Protein AF-A0A401GNH6-F1 (afdb_monomer_lite)

Sequence (293 aa):
MQTSHLIGKKRKTSMWNAFLHKEVRTLNQALPAGIAHKKSSTYTHEISRKWHSMSGEEKIEATKDEIKALEEIRAMKVTVQHNVPLNVFHNAHATLANIQWELDMLWECMGTEALLVSVHQGKLRFKTPMDFVLKMEAYCVSGIEGVVTNHVKNLLALKAKTAALIMQKLNEVAHPTEILRMYYNNFGEHITICYGIVVENWPLTEFKCHSQITSRTEVEFKDWQDGEFQKRIGMMDIEADDDEDGEPTEAPQTGAQAVNTEDITSPADILPSTSPLFLLLVVILSCYTILYL

Foldseek 3Di:
DDDDCPPPDPDQDDLLNLQLVVVLVVVQVPDDPPDDRDDSVVCVVVSVVVVVPDDPVRSCVSRVVSSVVVVVVVVVVVVPPDVVVVVVVVVVVVVVVVVVVVQVVCCVVPVAHADDDDDDPPDDPDPDPVSVVVVVVCCVVCPPVNVVVVVVVVLVVLLVVLVVVVLVQLQVQQPPDHDPDDDQPPCCPPPCVVRVKDFPPDPDPGRHRSVPDPDPVNSPPPCSVVRDTDRPPDPPPPVPPPDDDDDDDDDDPPDPDDDDDDDPDDPPDDDDPDDDPNPHPDDDPPPPDPDDD

Organism: NCBI:txid139825

pLDDT: mean 78.34, std 20.11, range [35.03, 98.31]

Secondary structure (DSSP, 8-state):
----TTS---PPPPHHHHHHHHHHHHHHHTSPTTSPPPPHHHHHHHHHHHHHHS-HHHHHHHHHHHHHHHHHHHHHHHHS---HHHHHHHHHHHHHHHHHHHHHHHHHHH----------TTT---SSHHHHHHHHHHHHHHHHHHHHHHHHHHHHHHHHHHHHHHHHHHHHHHTTS---S---TTHIIIIIHHH-EEE-S-SSSS---GGG---HHHH--GGGGT-PEEE--S--------------PPPP-------------------------------------SS--

Radius of gyration: 37.44 Å; chains: 1; bounding box: 84×57×88 Å

Structure (mmCIF, N/CA/C/O backbone):
data_AF-A0A401GNH6-F1
#
_entry.id   AF-A0A401GNH6-F1
#
loop_
_atom_site.group_PDB
_atom_site.id
_atom_site.type_symbol
_atom_site.label_atom_id
_atom_site.label_alt_id
_atom_site.label_comp_id
_atom_site.label_asym_id
_atom_site.label_entity_id
_atom_site.label_seq_id
_atom_site.pdbx_PDB_ins_code
_atom_site.Cartn_x
_atom_site.Cartn_y
_atom_site.Cartn_z
_atom_site.occupancy
_atom_site.B_iso_or_equiv
_atom_site.auth_seq_id
_atom_site.auth_comp_id
_atom_site.auth_asym_id
_atom_site.auth_atom_id
_atom_site.pdbx_PDB_model_num
ATOM 1 N N . MET A 1 1 ? 21.125 19.524 -10.885 1.00 41.78 1 MET A N 1
ATOM 2 C CA . MET A 1 1 ? 19.661 19.468 -11.098 1.00 41.78 1 MET A CA 1
ATOM 3 C C . MET A 1 1 ? 19.350 18.333 -12.063 1.00 41.78 1 MET A C 1
ATOM 5 O O . MET A 1 1 ? 19.619 18.464 -13.251 1.00 41.78 1 MET A O 1
ATOM 9 N N . GLN A 1 2 ? 18.864 17.201 -11.555 1.00 40.12 2 GLN A N 1
ATOM 10 C CA . GLN A 1 2 ? 18.430 16.071 -12.377 1.00 40.12 2 GLN A CA 1
ATOM 11 C C . GLN A 1 2 ? 17.076 16.427 -13.002 1.00 40.12 2 GLN A C 1
ATOM 13 O O . GLN A 1 2 ? 16.103 16.664 -12.291 1.00 40.12 2 GLN A O 1
ATOM 18 N N . THR A 1 3 ? 17.022 16.546 -14.326 1.00 41.28 3 THR A N 1
ATOM 19 C CA . THR A 1 3 ? 15.767 16.784 -15.042 1.00 41.28 3 THR A CA 1
ATOM 20 C C . THR A 1 3 ? 14.907 15.529 -14.957 1.00 41.28 3 THR A C 1
ATOM 22 O O . THR A 1 3 ? 15.376 14.420 -15.214 1.00 41.28 3 THR A O 1
ATOM 25 N N . SER A 1 4 ? 13.649 15.682 -14.546 1.00 41.62 4 SER A N 1
ATOM 26 C CA . SER A 1 4 ? 12.744 14.549 -14.394 1.00 41.62 4 SER A CA 1
ATOM 27 C C . SER A 1 4 ? 12.554 13.846 -15.743 1.00 41.62 4 SER A C 1
ATOM 29 O O . SER A 1 4 ? 12.213 14.456 -16.756 1.00 41.62 4 SER A O 1
ATOM 31 N N . HIS A 1 5 ? 12.767 12.529 -15.765 1.00 50.22 5 HIS A N 1
ATOM 32 C CA . HIS A 1 5 ? 12.618 11.678 -16.956 1.00 50.22 5 HIS A CA 1
ATOM 33 C C . HIS A 1 5 ? 11.165 11.557 -17.462 1.00 50.22 5 HIS A C 1
ATOM 35 O O . HIS A 1 5 ? 10.887 10.774 -18.368 1.00 50.22 5 HIS A O 1
ATOM 41 N N . LEU A 1 6 ? 10.232 12.314 -16.882 1.00 51.25 6 LEU A N 1
ATOM 42 C CA . LEU A 1 6 ? 8.791 12.118 -17.023 1.00 51.25 6 LEU A CA 1
ATOM 43 C C . LEU A 1 6 ? 8.240 12.604 -18.367 1.00 51.25 6 LEU A C 1
ATOM 45 O O . LEU A 1 6 ? 7.254 12.058 -18.847 1.00 51.25 6 LEU A O 1
ATOM 49 N N . ILE A 1 7 ? 8.913 13.544 -19.036 1.00 54.38 7 ILE A N 1
ATOM 50 C CA . ILE A 1 7 ? 8.574 13.943 -20.410 1.00 54.38 7 ILE A CA 1
ATOM 51 C C . ILE A 1 7 ? 9.650 13.392 -21.344 1.00 54.38 7 ILE A C 1
ATOM 53 O O . ILE A 1 7 ? 10.514 14.103 -21.866 1.00 54.38 7 ILE A O 1
ATOM 57 N N . GLY A 1 8 ? 9.637 12.073 -21.523 1.00 62.38 8 GLY A N 1
ATOM 58 C CA . GLY A 1 8 ? 10.518 11.401 -22.466 1.00 62.38 8 GLY A CA 1
ATOM 59 C C . GLY A 1 8 ? 10.191 11.827 -23.896 1.00 62.38 8 GLY A C 1
ATOM 60 O O . GLY A 1 8 ? 9.298 11.260 -24.523 1.00 62.38 8 GLY A O 1
ATOM 61 N N . LYS A 1 9 ? 10.923 12.806 -24.447 1.00 75.25 9 LYS A N 1
ATOM 62 C CA . LYS A 1 9 ? 10.875 13.104 -25.888 1.00 75.25 9 LYS A CA 1
ATOM 63 C C . LYS A 1 9 ? 11.138 11.801 -26.649 1.00 75.25 9 LYS A C 1
ATOM 65 O O . LYS A 1 9 ? 12.216 11.215 -26.508 1.00 75.25 9 LYS A O 1
ATOM 70 N N . LYS A 1 10 ? 10.165 11.338 -27.446 1.00 79.19 10 LYS A N 1
ATOM 71 C CA . LYS A 1 10 ? 10.323 10.144 -28.290 1.00 79.19 10 LYS A CA 1
ATOM 72 C C . LYS A 1 10 ? 11.508 10.376 -29.228 1.00 79.19 10 LYS A C 1
ATOM 74 O O . LYS A 1 10 ? 11.438 11.191 -30.144 1.00 79.19 10 LYS A O 1
ATOM 79 N N . ARG A 1 11 ? 12.627 9.689 -28.982 1.00 87.75 11 ARG A N 1
ATOM 80 C CA . ARG A 1 11 ? 13.814 9.789 -29.840 1.00 87.75 11 ARG A CA 1
ATOM 81 C C . ARG A 1 11 ? 13.497 9.143 -31.189 1.00 87.75 11 ARG A C 1
ATOM 83 O O . ARG A 1 11 ? 13.164 7.954 -31.227 1.00 87.75 11 ARG A O 1
ATOM 90 N N . LYS A 1 12 ? 13.627 9.902 -32.284 1.00 92.44 12 LYS A N 1
ATOM 91 C CA . LYS A 1 12 ? 13.497 9.374 -33.653 1.00 92.44 12 LYS A CA 1
ATOM 92 C C . LYS A 1 12 ? 14.444 8.184 -33.832 1.00 92.44 12 LYS A C 1
ATOM 94 O O . LYS A 1 12 ? 15.572 8.206 -33.332 1.00 92.44 12 LYS A O 1
ATOM 99 N N . THR A 1 13 ? 13.981 7.120 -34.483 1.00 94.56 13 THR A N 1
ATOM 100 C CA . THR A 1 13 ? 14.834 5.965 -34.783 1.00 94.56 13 THR A CA 1
ATOM 101 C C . THR A 1 13 ? 15.961 6.419 -35.710 1.00 94.56 13 THR A C 1
ATOM 103 O O . THR A 1 13 ? 15.715 6.971 -36.777 1.00 94.56 13 THR A O 1
ATOM 106 N N . SER A 1 14 ? 17.207 6.239 -35.273 1.00 96.62 14 SER A N 1
ATOM 107 C CA . SER A 1 14 ? 18.385 6.525 -36.096 1.00 96.62 14 SER A CA 1
ATOM 108 C C . SER A 1 14 ? 18.492 5.496 -37.223 1.00 96.62 14 SER A C 1
ATOM 110 O O . SER A 1 14 ? 18.361 4.299 -36.958 1.00 96.62 14 SER A O 1
ATOM 112 N N . MET A 1 15 ? 18.786 5.947 -38.450 1.00 97.44 15 MET A N 1
ATOM 113 C CA . MET A 1 15 ? 19.018 5.061 -39.604 1.00 97.44 15 MET A CA 1
ATOM 114 C C . MET A 1 15 ? 20.138 4.052 -39.318 1.00 97.44 15 MET A C 1
ATOM 116 O O . MET A 1 15 ? 20.001 2.872 -39.618 1.00 97.44 15 MET A O 1
ATOM 120 N N . TRP A 1 16 ? 21.204 4.493 -38.641 1.00 97.31 16 TRP A N 1
ATOM 121 C CA . TRP A 1 16 ? 22.300 3.617 -38.226 1.00 97.31 16 TRP A CA 1
ATOM 122 C C . TRP A 1 16 ? 21.827 2.498 -37.288 1.00 97.31 16 TRP A C 1
ATOM 124 O O . TRP A 1 16 ? 22.211 1.349 -37.464 1.00 97.31 16 TRP A O 1
ATOM 134 N N . ASN A 1 17 ? 20.952 2.799 -36.321 1.00 96.38 17 ASN A N 1
ATOM 135 C CA . ASN A 1 17 ? 20.451 1.779 -35.393 1.00 96.38 17 ASN A CA 1
ATOM 136 C C . ASN A 1 17 ? 19.558 0.753 -36.100 1.00 96.38 17 ASN A C 1
ATOM 138 O O . ASN A 1 17 ? 19.617 -0.429 -35.767 1.00 96.38 17 ASN A O 1
ATOM 142 N N . ALA A 1 18 ? 18.749 1.202 -37.065 1.00 97.50 18 ALA A N 1
ATOM 143 C CA . ALA A 1 18 ? 17.948 0.309 -37.895 1.00 97.50 18 ALA A CA 1
ATOM 144 C C . ALA A 1 18 ? 18.852 -0.613 -38.728 1.00 97.50 18 ALA A C 1
ATOM 146 O O . ALA A 1 18 ? 18.703 -1.832 -38.682 1.00 97.50 18 ALA A O 1
ATOM 147 N N . PHE A 1 19 ? 19.859 -0.050 -39.400 1.00 98.00 19 PHE A N 1
ATOM 148 C CA . PHE A 1 19 ? 20.819 -0.828 -40.180 1.00 98.00 19 PHE A CA 1
ATOM 149 C C . PHE A 1 19 ? 21.599 -1.838 -39.330 1.00 98.00 19 PHE A C 1
ATOM 151 O O . PHE A 1 19 ? 21.675 -3.013 -39.681 1.00 98.00 19 PHE A O 1
ATOM 158 N N . LEU A 1 20 ? 22.121 -1.405 -38.178 1.00 97.75 20 LEU A N 1
ATOM 159 C CA . LEU A 1 20 ? 22.846 -2.264 -37.244 1.00 97.75 20 LEU A CA 1
ATOM 160 C C . LEU A 1 20 ? 21.981 -3.442 -36.782 1.00 97.75 20 LEU A C 1
ATOM 162 O O . LEU A 1 20 ? 22.457 -4.572 -36.745 1.00 97.75 20 LEU A O 1
ATOM 166 N N . HIS A 1 21 ? 20.710 -3.197 -36.457 1.00 96.62 21 HIS A N 1
ATOM 167 C CA . HIS A 1 21 ? 19.787 -4.250 -36.040 1.00 96.62 21 HIS A CA 1
ATOM 168 C C . HIS A 1 21 ? 19.527 -5.268 -37.159 1.00 96.62 21 HIS A C 1
ATOM 170 O O . HIS A 1 21 ? 19.607 -6.475 -36.916 1.00 96.62 21 HIS A O 1
ATOM 176 N N . LYS A 1 22 ? 19.286 -4.781 -38.384 1.00 97.81 22 LYS A N 1
ATOM 177 C CA . LYS A 1 22 ? 19.095 -5.612 -39.579 1.00 97.81 22 LYS A CA 1
ATOM 178 C C . LYS A 1 22 ? 20.309 -6.505 -39.837 1.00 97.81 22 LYS A C 1
ATOM 180 O O . LYS A 1 22 ? 20.162 -7.716 -39.940 1.00 97.81 22 LYS A O 1
ATOM 185 N N . GLU A 1 23 ? 21.508 -5.930 -39.877 1.00 98.19 23 GLU A N 1
ATOM 186 C CA . GLU A 1 23 ? 22.739 -6.670 -40.178 1.00 98.19 23 GLU A CA 1
ATOM 187 C C . GLU A 1 23 ? 23.119 -7.659 -39.069 1.00 98.19 23 GLU A C 1
ATOM 189 O O . GLU A 1 23 ? 23.480 -8.794 -39.366 1.00 98.19 23 GLU A O 1
ATOM 194 N N . VAL A 1 24 ? 22.975 -7.290 -37.789 1.00 98.06 24 VAL A N 1
ATOM 195 C CA . VAL A 1 24 ? 23.213 -8.227 -36.673 1.00 98.06 24 VAL A CA 1
ATOM 196 C C . VAL A 1 24 ? 22.242 -9.408 -36.734 1.00 98.06 24 VAL A C 1
ATOM 198 O O . VAL A 1 24 ? 22.640 -10.539 -36.451 1.00 98.06 24 VAL A O 1
ATOM 201 N N . ARG A 1 25 ? 20.979 -9.175 -37.116 1.00 97.50 25 ARG A N 1
ATOM 202 C CA . ARG A 1 25 ? 20.001 -10.251 -37.320 1.00 97.50 25 ARG A CA 1
ATOM 203 C C . ARG A 1 25 ? 20.435 -11.167 -38.466 1.00 97.50 25 ARG A C 1
ATOM 205 O O . ARG A 1 25 ? 20.488 -12.374 -38.256 1.00 97.50 25 ARG A O 1
ATOM 212 N N . THR A 1 26 ? 20.805 -10.606 -39.617 1.00 97.69 26 THR A N 1
ATOM 213 C CA . THR A 1 26 ? 21.290 -11.372 -40.777 1.00 97.69 26 THR A CA 1
ATOM 214 C C . THR A 1 26 ? 22.525 -12.208 -40.431 1.00 97.69 26 THR A C 1
ATOM 216 O O . THR A 1 26 ? 22.571 -13.397 -40.736 1.00 97.69 26 THR A O 1
ATOM 219 N N . LEU A 1 27 ? 23.507 -11.621 -39.738 1.00 97.75 27 LEU A N 1
ATOM 220 C CA . LEU A 1 27 ? 24.736 -12.315 -39.343 1.00 97.75 27 LEU A CA 1
ATOM 221 C C . LEU A 1 27 ? 24.477 -13.435 -38.332 1.00 97.75 27 LEU A C 1
ATOM 223 O O . LEU A 1 27 ? 25.094 -14.490 -38.434 1.00 97.75 27 LEU A O 1
ATOM 227 N N . ASN A 1 28 ? 23.561 -13.234 -37.381 1.00 97.88 28 ASN A N 1
ATOM 228 C CA . ASN A 1 28 ? 23.196 -14.279 -36.425 1.00 97.88 28 ASN A CA 1
ATOM 229 C C . ASN A 1 28 ? 22.365 -15.400 -37.071 1.00 97.88 28 ASN A C 1
ATOM 231 O O . ASN A 1 28 ? 22.528 -16.552 -36.690 1.00 97.88 28 ASN A O 1
ATOM 235 N N . GLN A 1 29 ? 21.524 -15.097 -38.064 1.00 97.50 29 GLN A N 1
ATOM 236 C CA . GLN A 1 29 ? 20.770 -16.109 -38.818 1.00 97.50 29 GLN A CA 1
ATOM 237 C C . GLN A 1 29 ? 21.659 -16.961 -39.732 1.00 97.50 29 GLN A C 1
ATOM 239 O O . GLN A 1 29 ? 21.320 -18.106 -40.014 1.00 97.50 29 GLN A O 1
ATOM 244 N N . ALA A 1 30 ? 22.794 -16.420 -40.180 1.00 97.75 30 ALA A N 1
ATOM 245 C CA . ALA A 1 30 ? 23.784 -17.157 -40.960 1.00 97.75 30 ALA A CA 1
ATOM 246 C C . ALA A 1 30 ? 24.661 -18.096 -40.107 1.00 97.75 30 ALA A C 1
ATOM 248 O O . ALA A 1 30 ? 25.440 -18.873 -40.662 1.00 97.75 30 ALA A O 1
ATOM 249 N N . LEU A 1 31 ? 24.573 -18.032 -38.770 1.00 97.31 31 LEU A N 1
ATOM 250 C CA . LEU A 1 31 ? 25.289 -18.961 -37.898 1.00 97.31 31 LEU A CA 1
ATOM 251 C C . LEU A 1 31 ? 24.638 -20.359 -37.957 1.00 97.31 31 LEU A C 1
ATOM 253 O O . LEU A 1 31 ? 23.412 -20.464 -37.934 1.00 97.31 31 LEU A O 1
ATOM 257 N N . PRO A 1 32 ? 25.435 -21.444 -37.990 1.00 97.12 32 PRO A N 1
ATOM 258 C CA . PRO A 1 32 ? 24.932 -22.810 -37.883 1.00 97.12 32 PRO A CA 1
ATOM 259 C C . PRO A 1 32 ? 24.053 -23.029 -36.645 1.00 97.12 32 PRO A C 1
ATOM 261 O O . PRO A 1 32 ? 24.313 -22.471 -35.574 1.00 97.12 32 PRO A O 1
ATOM 264 N N . ALA A 1 33 ? 23.052 -23.903 -36.777 1.00 96.81 33 ALA A N 1
ATOM 265 C CA . ALA A 1 33 ? 22.195 -24.293 -35.663 1.00 96.81 33 ALA A CA 1
ATOM 266 C C . ALA A 1 33 ? 23.037 -24.834 -34.492 1.00 96.81 33 ALA A C 1
ATOM 268 O O . ALA A 1 33 ? 23.878 -25.713 -34.672 1.00 96.81 33 ALA A O 1
ATOM 269 N N . GLY A 1 34 ? 22.812 -24.291 -33.292 1.00 95.81 34 GLY A N 1
ATOM 270 C CA . GLY A 1 34 ? 23.515 -24.677 -32.063 1.00 95.81 34 GLY A CA 1
ATOM 271 C C . GLY A 1 34 ? 24.610 -23.708 -31.607 1.00 95.81 34 GLY A C 1
ATOM 272 O O . GLY A 1 34 ? 25.056 -23.805 -30.465 1.00 95.81 34 GLY A O 1
ATOM 273 N N . ILE A 1 35 ? 25.013 -22.736 -32.432 1.00 96.50 35 ILE A N 1
ATOM 274 C CA . ILE A 1 35 ? 25.938 -21.679 -31.997 1.00 96.50 35 ILE A CA 1
ATOM 275 C C . ILE A 1 35 ? 25.147 -20.536 -31.352 1.00 96.50 35 ILE A C 1
ATOM 277 O O . ILE A 1 35 ? 24.175 -20.035 -31.914 1.00 96.50 35 ILE A O 1
ATOM 281 N N . ALA A 1 36 ? 25.576 -20.101 -30.165 1.00 97.31 36 ALA A N 1
ATOM 282 C CA . ALA A 1 36 ? 24.962 -18.971 -29.477 1.00 97.31 36 ALA A CA 1
ATOM 283 C C . ALA A 1 36 ? 25.076 -17.678 -30.306 1.00 97.31 36 ALA A C 1
ATOM 285 O O . ALA A 1 36 ? 26.134 -17.371 -30.864 1.00 97.31 36 ALA A O 1
ATOM 286 N N . HIS A 1 37 ? 23.995 -16.892 -30.342 1.00 97.94 37 HIS A N 1
ATOM 287 C CA . HIS A 1 37 ? 23.985 -15.586 -31.001 1.00 97.94 37 HIS A CA 1
ATOM 288 C C . HIS A 1 37 ? 25.070 -14.675 -30.423 1.00 97.94 37 HIS A C 1
ATOM 290 O O . HIS A 1 37 ? 25.229 -14.563 -29.202 1.00 97.94 37 HIS A O 1
ATOM 296 N N . LYS A 1 38 ? 25.787 -13.968 -31.298 1.00 97.75 38 LYS A N 1
ATOM 297 C CA . LYS A 1 38 ? 26.788 -12.994 -30.865 1.00 97.75 38 LYS A CA 1
ATOM 298 C C . LYS A 1 38 ? 26.135 -11.634 -30.612 1.00 97.75 38 LYS A C 1
ATOM 300 O O . LYS A 1 38 ? 25.145 -11.252 -31.244 1.00 97.75 38 LYS A O 1
ATOM 305 N N . LYS A 1 39 ? 26.700 -10.896 -29.654 1.00 97.81 39 LYS A N 1
ATOM 306 C CA . LYS A 1 39 ? 26.249 -9.546 -29.282 1.00 97.81 39 LYS A CA 1
ATOM 307 C C . LYS A 1 39 ? 26.577 -8.551 -30.397 1.00 97.81 39 LYS A C 1
ATOM 309 O O . LYS A 1 39 ? 27.585 -8.691 -31.075 1.00 97.81 39 LYS A O 1
ATOM 314 N N . SER A 1 40 ? 25.785 -7.487 -30.532 1.00 96.62 40 SER A N 1
ATOM 315 C CA . SER A 1 40 ? 26.027 -6.439 -31.539 1.00 96.62 40 SER A CA 1
ATOM 316 C C . SER A 1 40 ? 27.439 -5.850 -31.467 1.00 96.62 40 SER A C 1
ATOM 318 O O . SER A 1 40 ? 28.036 -5.589 -32.506 1.00 96.62 40 SER A O 1
ATOM 320 N N . SER A 1 41 ? 28.006 -5.734 -30.260 1.00 96.94 41 SER A N 1
ATOM 321 C CA . SER A 1 41 ? 29.357 -5.216 -30.021 1.00 96.94 41 SER A CA 1
ATOM 322 C C . SER A 1 41 ? 30.454 -5.957 -30.784 1.00 96.94 41 SER A C 1
ATOM 324 O O . SER A 1 41 ? 31.464 -5.342 -31.111 1.00 96.94 41 SER A O 1
ATOM 326 N N . THR A 1 42 ? 30.276 -7.249 -31.088 1.00 97.50 42 THR A N 1
ATOM 327 C CA . THR A 1 42 ? 31.276 -8.018 -31.843 1.00 97.50 42 THR A CA 1
ATOM 328 C C . THR A 1 42 ? 31.262 -7.684 -33.330 1.00 97.50 42 THR A C 1
ATOM 330 O O . THR A 1 42 ? 32.293 -7.785 -33.979 1.00 97.50 42 THR A O 1
ATOM 333 N N . TYR A 1 43 ? 30.112 -7.272 -33.869 1.00 97.75 43 TYR A N 1
ATOM 334 C CA . TYR A 1 43 ? 29.938 -6.974 -35.294 1.00 97.75 43 TYR A CA 1
ATOM 335 C C . TYR A 1 43 ? 30.024 -5.479 -35.619 1.00 97.75 43 TYR A C 1
ATOM 337 O O . TYR A 1 43 ? 30.115 -5.109 -36.789 1.00 97.75 43 TYR A O 1
ATOM 345 N N . THR A 1 44 ? 30.005 -4.605 -34.606 1.00 97.38 44 THR A N 1
ATOM 346 C CA . THR A 1 44 ? 29.913 -3.147 -34.785 1.00 97.38 44 THR A CA 1
ATOM 347 C C . THR A 1 44 ? 30.946 -2.596 -35.766 1.00 97.38 44 THR A C 1
ATOM 349 O O . THR A 1 44 ? 30.603 -1.758 -36.595 1.00 97.38 44 THR A O 1
ATOM 352 N N . HIS A 1 45 ? 32.197 -3.058 -35.704 1.00 97.94 45 HIS A N 1
ATOM 353 C CA . HIS A 1 45 ? 33.266 -2.534 -36.556 1.00 97.94 45 HIS A CA 1
ATOM 354 C C . HIS A 1 45 ? 33.077 -2.903 -38.038 1.00 97.94 45 HIS A C 1
ATOM 356 O O . HIS A 1 45 ? 33.196 -2.045 -38.913 1.00 97.94 45 HIS A O 1
ATOM 362 N N . GLU A 1 46 ? 32.728 -4.158 -38.326 1.00 97.75 46 GLU A N 1
ATOM 363 C CA . GLU A 1 46 ? 32.490 -4.643 -39.693 1.00 97.75 46 GLU A CA 1
ATOM 364 C C . GLU A 1 46 ? 31.243 -3.996 -40.305 1.00 97.75 46 GLU A C 1
ATOM 366 O O . GLU A 1 46 ? 31.285 -3.494 -41.431 1.00 97.75 46 GLU A O 1
ATOM 371 N N . ILE A 1 47 ? 30.156 -3.923 -39.532 1.00 98.19 47 ILE A N 1
ATOM 372 C CA . ILE A 1 47 ? 28.903 -3.289 -39.958 1.00 98.19 47 ILE A CA 1
ATOM 373 C C . ILE A 1 47 ? 29.106 -1.787 -40.179 1.00 98.19 47 ILE A C 1
ATOM 375 O O . ILE A 1 47 ? 28.581 -1.234 -41.144 1.00 98.19 47 ILE A O 1
ATOM 379 N N . SER A 1 48 ? 29.894 -1.123 -39.327 1.00 98.19 48 SER A N 1
ATOM 380 C CA . SER A 1 48 ? 30.213 0.301 -39.481 1.00 98.19 48 SER A CA 1
ATOM 381 C C . SER A 1 48 ? 30.979 0.558 -40.775 1.00 98.19 48 SER A C 1
ATOM 383 O O . SER A 1 48 ? 30.617 1.449 -41.543 1.00 98.19 48 SER A O 1
ATOM 385 N N . ARG A 1 49 ? 31.974 -0.280 -41.091 1.00 98.19 49 ARG A N 1
ATOM 386 C CA . ARG A 1 49 ? 32.697 -0.197 -42.366 1.00 98.19 49 ARG A CA 1
ATOM 387 C C . ARG A 1 49 ? 31.749 -0.354 -43.560 1.00 98.19 49 ARG A C 1
ATOM 389 O O . ARG A 1 49 ? 31.781 0.487 -44.456 1.00 98.19 49 ARG A O 1
ATOM 396 N N . LYS A 1 50 ? 30.876 -1.371 -43.536 1.00 98.12 50 LYS A N 1
ATOM 397 C CA . LYS A 1 50 ? 29.860 -1.610 -44.579 1.00 98.12 50 LYS A CA 1
ATOM 398 C C . LYS A 1 50 ? 28.924 -0.409 -44.743 1.00 98.12 50 LYS A C 1
ATOM 400 O O . LYS A 1 50 ? 28.644 0.021 -45.859 1.00 98.12 50 LYS A O 1
ATOM 405 N N . TRP A 1 51 ? 28.480 0.174 -43.634 1.00 98.00 51 TRP A N 1
ATOM 406 C CA . TRP A 1 51 ? 27.645 1.370 -43.639 1.00 98.00 51 TRP A CA 1
ATOM 407 C C . TRP A 1 51 ? 28.372 2.570 -44.242 1.00 98.00 51 TRP A C 1
ATOM 409 O O . TRP A 1 51 ? 27.809 3.279 -45.070 1.00 98.00 51 TRP A O 1
ATOM 419 N N . HIS A 1 52 ? 29.631 2.807 -43.885 1.00 98.19 52 HIS A N 1
ATOM 420 C CA . HIS A 1 52 ? 30.391 3.923 -44.443 1.00 98.19 52 HIS A CA 1
ATOM 421 C C . HIS A 1 52 ? 30.662 3.777 -45.945 1.00 98.19 52 HIS A C 1
ATOM 423 O O . HIS A 1 52 ? 30.674 4.799 -46.626 1.00 98.19 52 HIS A O 1
ATOM 429 N N . SER A 1 53 ? 30.784 2.551 -46.467 1.00 98.12 53 SER A N 1
ATOM 430 C CA . SER A 1 53 ? 30.911 2.312 -47.912 1.00 98.12 53 SER A CA 1
ATOM 431 C C . SER A 1 53 ? 29.621 2.514 -48.717 1.00 98.12 53 SER A C 1
ATOM 433 O O . SER A 1 53 ? 29.709 2.697 -49.925 1.00 98.12 53 SER A O 1
ATOM 435 N N . MET A 1 54 ? 28.441 2.493 -48.085 1.00 97.81 54 MET A N 1
ATOM 436 C CA . MET A 1 54 ? 27.163 2.693 -48.782 1.00 97.81 54 MET A CA 1
ATOM 437 C C . MET A 1 54 ? 26.916 4.164 -49.118 1.00 97.81 54 MET A C 1
ATOM 439 O O . MET A 1 54 ? 27.184 5.060 -48.300 1.00 97.81 54 MET A O 1
ATOM 443 N N . SER A 1 55 ? 26.322 4.412 -50.282 1.00 98.25 55 SER A N 1
ATOM 444 C CA . SER A 1 55 ? 25.858 5.745 -50.668 1.00 98.25 55 SER A CA 1
ATOM 445 C C . SER A 1 55 ? 24.677 6.210 -49.797 1.00 98.25 55 SER A C 1
ATOM 447 O O . SER A 1 55 ? 24.088 5.443 -49.031 1.00 98.25 55 SER A O 1
ATOM 449 N N . GLY A 1 56 ? 24.335 7.500 -49.860 1.00 97.69 56 GLY A N 1
ATOM 450 C CA . GLY A 1 56 ? 23.211 8.050 -49.092 1.00 97.69 56 GLY A CA 1
ATOM 451 C C . GLY A 1 56 ? 21.863 7.430 -49.475 1.00 97.69 56 GLY A C 1
ATOM 452 O O . GLY A 1 56 ? 21.055 7.135 -48.597 1.00 97.69 56 GLY A O 1
ATOM 453 N N . GLU A 1 57 ? 21.649 7.182 -50.766 1.00 97.75 57 GLU A N 1
ATOM 454 C CA . GLU A 1 57 ? 20.420 6.582 -51.297 1.00 97.75 57 GLU A CA 1
ATOM 455 C C . GLU A 1 57 ? 20.304 5.109 -50.892 1.00 97.75 57 GLU A C 1
ATOM 457 O O . GLU A 1 57 ? 19.268 4.688 -50.377 1.00 97.75 57 GLU A O 1
ATOM 462 N N . GLU A 1 58 ? 21.404 4.356 -50.995 1.00 97.62 58 GLU A N 1
ATOM 463 C CA . GLU A 1 58 ? 21.470 2.961 -50.543 1.00 97.62 58 GLU A CA 1
ATOM 464 C C . GLU A 1 58 ? 21.176 2.829 -49.046 1.00 97.62 58 GLU A C 1
ATOM 466 O O . GLU A 1 58 ? 20.479 1.905 -48.628 1.00 97.62 58 GLU A O 1
ATOM 471 N N . LYS A 1 59 ? 21.664 3.766 -48.223 1.00 98.31 59 LYS A N 1
ATOM 472 C CA . LYS A 1 59 ? 21.383 3.790 -46.779 1.00 98.31 59 LYS A CA 1
ATOM 473 C C . LYS A 1 59 ? 19.901 3.984 -46.482 1.00 98.31 59 LYS A C 1
ATOM 475 O O . LYS A 1 59 ? 19.376 3.335 -45.574 1.00 98.31 59 LYS A O 1
ATOM 480 N N . ILE A 1 60 ? 19.238 4.885 -47.203 1.00 97.75 60 ILE A N 1
ATOM 481 C CA . ILE A 1 60 ? 17.809 5.159 -47.017 1.00 97.75 60 ILE A CA 1
ATOM 482 C C . ILE A 1 60 ? 17.005 3.921 -47.408 1.00 97.75 60 ILE A C 1
ATOM 484 O O . ILE A 1 60 ? 16.207 3.440 -46.602 1.00 97.75 60 ILE A O 1
ATOM 488 N N . GLU A 1 61 ? 17.275 3.356 -48.583 1.00 97.81 61 GLU A N 1
ATOM 489 C CA . GLU A 1 61 ? 16.554 2.183 -49.079 1.00 97.81 61 GLU A CA 1
ATOM 490 C C . GLU A 1 61 ? 16.782 0.960 -48.181 1.00 97.81 61 GLU A C 1
ATOM 492 O O . GLU A 1 61 ? 15.837 0.291 -47.768 1.00 97.81 61 GLU A O 1
ATOM 497 N N . ALA A 1 62 ? 18.025 0.721 -47.750 1.00 96.81 62 ALA A N 1
ATOM 498 C CA . ALA A 1 62 ? 18.349 -0.404 -46.879 1.00 96.81 62 ALA A CA 1
ATOM 499 C C . ALA A 1 62 ? 17.679 -0.329 -45.494 1.00 96.81 62 ALA A C 1
ATOM 501 O O . ALA A 1 62 ? 17.506 -1.379 -44.860 1.00 96.81 62 ALA A O 1
ATOM 502 N N . THR A 1 63 ? 17.333 0.875 -45.014 1.00 97.94 63 THR A N 1
ATOM 503 C CA . THR A 1 63 ? 16.812 1.107 -43.653 1.00 97.94 63 THR A CA 1
ATOM 504 C C . THR A 1 63 ? 15.321 1.408 -43.580 1.00 97.94 63 THR A C 1
ATOM 506 O O . THR A 1 63 ? 14.756 1.279 -42.494 1.00 97.94 63 THR A O 1
ATOM 509 N N . LYS A 1 64 ? 14.669 1.758 -44.692 1.00 97.31 64 LYS A N 1
ATOM 510 C CA . LYS A 1 64 ? 13.259 2.172 -44.732 1.00 97.31 64 LYS A CA 1
ATOM 511 C C . LYS A 1 64 ? 12.315 1.169 -44.062 1.00 97.31 64 LYS A C 1
ATOM 513 O O . LYS A 1 64 ? 11.562 1.546 -43.163 1.00 97.31 64 LYS A O 1
ATOM 518 N N . ASP A 1 65 ? 12.410 -0.103 -44.440 1.00 97.00 65 ASP A N 1
ATOM 519 C CA . ASP A 1 65 ? 11.534 -1.152 -43.905 1.00 97.00 65 ASP A CA 1
ATOM 520 C C . ASP A 1 65 ? 11.816 -1.442 -42.426 1.00 97.00 65 ASP A C 1
ATOM 522 O O . ASP A 1 65 ? 10.895 -1.603 -41.625 1.00 97.00 65 ASP A O 1
ATOM 526 N N . GLU A 1 66 ? 13.090 -1.440 -42.025 1.00 97.31 66 GLU A N 1
ATOM 527 C CA . GLU A 1 66 ? 13.476 -1.726 -40.641 1.00 97.31 66 GLU A CA 1
ATOM 528 C C . GLU A 1 66 ? 13.131 -0.560 -39.702 1.00 97.31 66 GLU A C 1
ATOM 530 O O . GLU A 1 66 ? 12.772 -0.786 -38.548 1.00 97.31 66 GLU A O 1
ATOM 535 N N . ILE A 1 67 ? 13.179 0.691 -40.177 1.00 97.44 67 ILE A N 1
ATOM 536 C CA . ILE A 1 67 ? 12.700 1.850 -39.409 1.00 97.44 67 ILE A CA 1
ATOM 537 C C . ILE A 1 67 ? 11.210 1.692 -39.113 1.00 97.44 67 ILE A C 1
ATOM 539 O O . ILE A 1 67 ? 10.817 1.843 -37.955 1.00 97.44 67 ILE A O 1
ATOM 543 N N . LYS A 1 68 ? 10.407 1.328 -40.122 1.00 96.56 68 LYS A N 1
ATOM 544 C CA . LYS A 1 68 ? 8.970 1.092 -39.953 1.00 96.56 68 LYS A CA 1
ATOM 545 C C . LYS A 1 68 ? 8.707 -0.046 -38.962 1.00 96.56 68 LYS A C 1
ATOM 547 O O . LYS A 1 68 ? 7.962 0.146 -38.005 1.00 96.56 68 LYS A O 1
ATOM 552 N N . ALA A 1 69 ? 9.393 -1.179 -39.113 1.00 96.06 69 ALA A N 1
ATOM 553 C CA . ALA A 1 69 ? 9.268 -2.311 -38.193 1.00 96.06 69 ALA A CA 1
ATOM 554 C C . ALA A 1 69 ? 9.664 -1.942 -36.748 1.00 96.06 69 ALA A C 1
ATOM 556 O O . ALA A 1 69 ? 8.995 -2.326 -35.788 1.00 96.06 69 ALA A O 1
ATOM 557 N N . LEU A 1 70 ? 10.731 -1.157 -36.558 1.00 95.06 70 LEU A N 1
ATOM 558 C CA . LEU A 1 70 ? 11.144 -0.686 -35.232 1.00 95.06 70 LEU A CA 1
ATOM 559 C C . LEU A 1 70 ? 10.151 0.312 -34.626 1.00 95.06 70 LEU A C 1
ATOM 561 O O . LEU A 1 70 ? 9.976 0.324 -33.405 1.00 95.06 70 LEU A O 1
ATOM 565 N N . GLU A 1 71 ? 9.515 1.153 -35.438 1.00 94.88 71 GLU A N 1
ATOM 566 C CA . GLU A 1 71 ? 8.449 2.055 -34.995 1.00 94.88 71 GLU A CA 1
ATOM 567 C C . GLU A 1 71 ? 7.191 1.285 -34.586 1.00 94.88 71 GLU A C 1
ATOM 569 O O . GLU A 1 71 ? 6.640 1.570 -33.521 1.00 94.88 71 GLU A O 1
ATOM 574 N N . GLU A 1 72 ? 6.808 0.253 -35.338 1.00 94.31 72 GLU A N 1
ATOM 575 C CA . GLU A 1 72 ? 5.716 -0.662 -34.985 1.00 94.31 72 GLU A CA 1
ATOM 576 C C . GLU A 1 72 ? 6.013 -1.413 -33.679 1.00 94.31 72 GLU A C 1
ATOM 578 O O . GLU A 1 72 ? 5.185 -1.412 -32.770 1.00 94.31 72 GLU A O 1
ATOM 583 N N . ILE A 1 73 ? 7.225 -1.956 -33.505 1.00 91.31 73 ILE A N 1
ATOM 584 C CA . ILE A 1 73 ? 7.644 -2.591 -32.24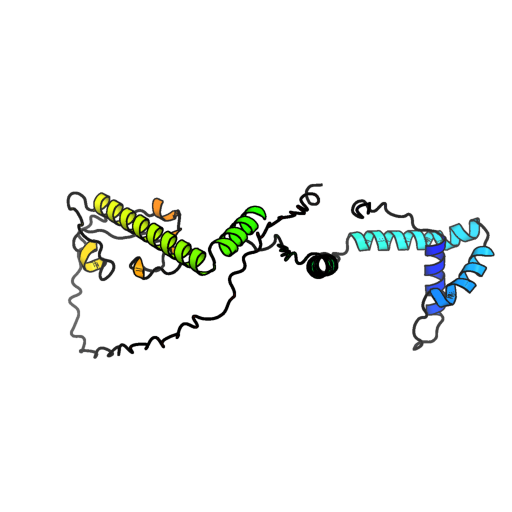1 1.00 91.31 73 ILE A CA 1
ATOM 585 C C . ILE A 1 73 ? 7.596 -1.591 -31.080 1.00 91.31 73 ILE A C 1
ATOM 587 O O . ILE A 1 73 ? 7.215 -1.952 -29.966 1.00 91.31 73 ILE A O 1
ATOM 591 N N . ARG A 1 74 ? 7.985 -0.329 -31.299 1.00 90.19 74 ARG A N 1
ATOM 592 C CA . ARG A 1 74 ? 7.898 0.716 -30.265 1.00 90.19 74 ARG A CA 1
ATOM 593 C C . ARG A 1 74 ? 6.449 1.055 -29.930 1.00 90.19 74 ARG A C 1
ATOM 595 O O . ARG A 1 74 ? 6.144 1.196 -28.751 1.00 90.19 74 ARG A O 1
ATOM 602 N N . ALA A 1 75 ? 5.571 1.160 -30.924 1.00 90.06 75 ALA A N 1
ATOM 603 C CA . ALA A 1 75 ? 4.141 1.372 -30.713 1.00 90.06 75 ALA A CA 1
ATOM 604 C C . ALA A 1 75 ? 3.504 0.184 -29.972 1.00 90.06 75 ALA A C 1
ATOM 606 O O . ALA A 1 75 ? 2.733 0.378 -29.032 1.00 90.06 75 ALA A O 1
ATOM 607 N N . MET A 1 76 ? 3.907 -1.042 -30.310 1.00 88.62 76 MET A N 1
ATOM 608 C CA . MET A 1 76 ? 3.481 -2.250 -29.611 1.00 88.62 76 MET A CA 1
ATOM 609 C C . MET A 1 76 ? 3.991 -2.269 -28.167 1.00 88.62 76 MET A C 1
ATOM 611 O O . MET A 1 76 ? 3.227 -2.544 -27.258 1.00 88.62 76 MET A O 1
ATOM 615 N N . LYS A 1 77 ? 5.244 -1.887 -27.898 1.00 84.88 77 LYS A N 1
ATOM 616 C CA . LYS A 1 77 ? 5.751 -1.779 -26.515 1.00 84.88 77 LYS A CA 1
ATOM 617 C C . LYS A 1 77 ? 4.987 -0.758 -25.669 1.00 84.88 77 LYS A C 1
ATOM 619 O O . LYS A 1 77 ? 4.866 -0.944 -24.470 1.00 84.88 77 LYS A O 1
ATOM 624 N N . VAL A 1 78 ? 4.454 0.302 -26.275 1.00 81.00 78 VAL A N 1
ATOM 625 C CA . VAL A 1 78 ? 3.593 1.257 -25.555 1.00 81.00 78 VAL A CA 1
ATOM 626 C C . VAL A 1 78 ? 2.251 0.624 -25.163 1.00 81.00 78 VAL A C 1
ATOM 628 O O . VAL A 1 78 ? 1.694 0.997 -24.137 1.00 81.00 78 VAL A O 1
ATOM 631 N N . THR A 1 79 ? 1.736 -0.319 -25.957 1.00 79.62 79 THR A N 1
ATOM 632 C CA . THR A 1 79 ? 0.426 -0.962 -25.733 1.00 79.62 79 THR A CA 1
ATOM 633 C C . THR A 1 79 ? 0.507 -2.263 -24.940 1.00 79.62 79 THR A C 1
ATOM 635 O O . THR A 1 79 ? -0.447 -2.615 -24.251 1.00 79.62 79 THR A O 1
ATOM 638 N N . VAL A 1 80 ? 1.639 -2.969 -24.992 1.00 80.75 80 VAL A N 1
ATOM 639 C CA . VAL A 1 80 ? 1.908 -4.113 -24.123 1.00 80.75 80 VAL A CA 1
ATOM 640 C C . VAL A 1 80 ? 1.853 -3.608 -22.689 1.00 80.75 80 VAL A C 1
ATOM 642 O O . VAL A 1 80 ? 2.605 -2.702 -22.326 1.00 80.75 80 VAL A O 1
ATOM 645 N N . GLN A 1 81 ? 0.971 -4.200 -21.876 1.00 66.62 81 GLN A N 1
ATOM 646 C CA . GLN A 1 81 ? 0.982 -4.016 -20.430 1.00 66.62 81 GLN A CA 1
ATOM 647 C C . GLN A 1 81 ? 2.348 -4.469 -19.926 1.00 66.62 81 GLN A C 1
ATOM 649 O O . GLN A 1 81 ? 2.596 -5.643 -19.653 1.00 66.62 81 GLN A O 1
ATOM 654 N N . HIS A 1 82 ? 3.288 -3.533 -19.872 1.00 60.50 82 HIS A N 1
ATOM 655 C CA . HIS A 1 82 ? 4.533 -3.767 -19.191 1.00 60.50 82 HIS A CA 1
ATOM 656 C C . HIS A 1 82 ? 4.194 -4.074 -17.739 1.00 60.50 82 HIS A C 1
ATOM 658 O O . HIS A 1 82 ? 3.191 -3.600 -17.201 1.00 60.50 82 HIS A O 1
ATOM 664 N N . ASN A 1 83 ? 5.054 -4.854 -17.095 1.00 75.50 83 ASN A N 1
ATOM 665 C CA . ASN A 1 83 ? 5.017 -5.087 -15.660 1.00 75.50 83 ASN A CA 1
ATOM 666 C C . ASN A 1 83 ? 5.428 -3.783 -14.934 1.00 75.50 83 ASN A C 1
ATOM 668 O O . ASN A 1 83 ? 6.405 -3.729 -14.192 1.00 75.50 83 ASN A O 1
ATOM 672 N N . VAL A 1 84 ? 4.716 -2.689 -15.230 1.00 77.06 84 VAL A N 1
ATOM 673 C CA . VAL A 1 84 ? 4.890 -1.342 -14.697 1.00 77.06 84 VAL A CA 1
ATOM 674 C C . VAL A 1 84 ? 4.905 -1.396 -13.173 1.00 77.06 84 VAL A C 1
ATOM 676 O O . VAL A 1 84 ? 5.811 -0.785 -12.614 1.00 77.06 84 VAL A O 1
ATOM 679 N N . PRO A 1 85 ? 4.048 -2.188 -12.487 1.00 78.31 85 PRO A N 1
ATOM 680 C CA . PRO A 1 85 ? 4.137 -2.319 -11.035 1.00 78.31 85 PRO A CA 1
ATOM 681 C C . PRO A 1 85 ? 5.496 -2.841 -10.558 1.00 78.31 85 PRO A C 1
ATOM 683 O O . PRO A 1 85 ? 6.052 -2.303 -9.606 1.00 78.31 85 PRO A O 1
ATOM 686 N N . LEU A 1 86 ? 6.073 -3.832 -11.246 1.00 81.56 86 LEU A N 1
ATOM 687 C CA . LEU A 1 86 ? 7.356 -4.424 -10.863 1.00 81.56 86 LEU A CA 1
ATOM 688 C C . LEU A 1 86 ? 8.527 -3.458 -11.098 1.00 81.56 86 LEU A C 1
ATOM 690 O O . LEU A 1 86 ? 9.393 -3.308 -10.241 1.00 81.56 86 LEU A O 1
ATOM 694 N N . ASN A 1 87 ? 8.538 -2.747 -12.228 1.00 80.56 87 ASN A N 1
ATOM 695 C CA . ASN A 1 87 ? 9.570 -1.739 -12.494 1.00 80.56 87 ASN A CA 1
ATOM 696 C C . ASN A 1 87 ? 9.465 -0.546 -11.535 1.00 80.56 87 ASN A C 1
ATOM 698 O O . ASN A 1 87 ? 10.484 -0.059 -11.049 1.00 80.56 87 ASN A O 1
ATOM 702 N N . VAL A 1 88 ? 8.245 -0.083 -11.241 1.00 82.69 88 VAL A N 1
ATOM 703 C CA . VAL A 1 88 ? 8.005 0.969 -10.242 1.00 82.69 88 VAL A CA 1
ATOM 704 C C . VAL A 1 88 ? 8.492 0.511 -8.869 1.00 82.69 88 VAL A C 1
ATOM 706 O O . VAL A 1 88 ? 9.166 1.277 -8.185 1.00 82.69 88 VAL A O 1
ATOM 709 N N . PHE A 1 89 ? 8.232 -0.744 -8.501 1.00 83.44 89 PHE A N 1
ATOM 710 C CA . PHE A 1 89 ? 8.714 -1.338 -7.259 1.00 83.44 89 PHE A CA 1
ATOM 711 C C . PHE A 1 89 ? 10.247 -1.362 -7.176 1.00 83.44 89 PHE A C 1
ATOM 713 O O . PHE A 1 89 ? 10.811 -0.874 -6.198 1.00 83.44 89 PHE A O 1
ATOM 720 N N . HIS A 1 90 ? 10.938 -1.849 -8.211 1.00 86.44 90 HIS A N 1
ATOM 721 C CA . HIS A 1 90 ? 12.404 -1.857 -8.234 1.00 86.44 90 HIS A CA 1
ATOM 722 C C . HIS A 1 90 ? 13.004 -0.447 -8.198 1.00 86.44 90 HIS A C 1
ATOM 724 O O . HIS A 1 90 ? 13.973 -0.215 -7.478 1.00 86.44 90 HIS A O 1
ATOM 730 N N . ASN A 1 91 ? 12.410 0.510 -8.916 1.00 87.69 91 ASN A N 1
ATOM 731 C CA . ASN A 1 91 ? 12.850 1.907 -8.887 1.00 87.69 91 ASN A CA 1
ATOM 732 C C . ASN A 1 91 ? 12.667 2.539 -7.500 1.00 87.69 91 ASN A C 1
ATOM 734 O O . ASN A 1 91 ? 13.552 3.257 -7.030 1.00 87.69 91 ASN A O 1
ATOM 738 N N . ALA A 1 92 ? 11.535 2.268 -6.844 1.00 86.62 92 ALA A N 1
ATOM 739 C CA . ALA A 1 92 ? 11.288 2.710 -5.477 1.00 86.62 92 ALA A CA 1
ATOM 740 C C . ALA A 1 92 ? 12.323 2.105 -4.519 1.00 86.62 92 ALA A C 1
ATOM 742 O O . ALA A 1 92 ? 12.943 2.846 -3.764 1.00 86.62 92 ALA A O 1
ATOM 743 N N . HIS A 1 93 ? 12.597 0.801 -4.615 1.00 87.44 93 HIS A N 1
ATOM 744 C CA . HIS A 1 93 ? 13.624 0.134 -3.809 1.00 87.44 93 HIS A CA 1
ATOM 745 C C . HIS A 1 93 ? 15.026 0.710 -4.018 1.00 87.44 93 HIS A C 1
ATOM 747 O O . HIS A 1 93 ? 15.719 0.971 -3.042 1.00 87.44 93 HIS A O 1
ATOM 753 N N . ALA A 1 94 ? 15.440 0.940 -5.266 1.00 88.44 94 ALA A N 1
ATOM 754 C CA . ALA A 1 94 ? 16.746 1.529 -5.559 1.00 88.44 94 ALA A CA 1
ATOM 755 C C . ALA A 1 94 ? 16.868 2.949 -4.983 1.00 88.44 94 ALA A C 1
ATOM 757 O O . ALA A 1 94 ? 17.904 3.321 -4.441 1.00 88.44 94 ALA A O 1
ATOM 758 N N . THR A 1 95 ? 15.788 3.731 -5.058 1.00 90.06 95 THR A N 1
ATOM 759 C CA . THR A 1 95 ? 15.747 5.088 -4.501 1.00 90.06 95 THR A CA 1
ATOM 760 C C . THR A 1 95 ? 15.800 5.056 -2.974 1.00 90.06 95 THR A C 1
ATOM 762 O O . THR A 1 95 ? 16.567 5.805 -2.380 1.00 90.06 95 THR A O 1
ATOM 765 N N . LEU A 1 96 ? 15.033 4.167 -2.336 1.00 90.31 96 LEU A N 1
ATOM 766 C CA . LEU A 1 96 ? 15.045 3.986 -0.883 1.00 90.31 96 LEU A CA 1
ATOM 767 C C . LEU A 1 96 ? 16.406 3.501 -0.376 1.00 90.31 96 LEU A C 1
ATOM 769 O O . LEU A 1 96 ? 16.867 4.007 0.638 1.00 90.31 96 LEU A O 1
ATOM 773 N N . ALA A 1 97 ? 17.072 2.594 -1.095 1.00 90.25 97 ALA A N 1
ATOM 774 C CA . ALA A 1 97 ? 18.415 2.130 -0.750 1.00 90.25 97 ALA A CA 1
ATOM 775 C C . ALA A 1 97 ? 19.446 3.269 -0.795 1.00 90.25 97 ALA A C 1
ATOM 777 O O . ALA A 1 97 ? 20.277 3.384 0.100 1.00 90.25 97 ALA A O 1
ATOM 778 N N . ASN A 1 98 ? 19.359 4.148 -1.799 1.00 92.06 98 ASN A N 1
ATOM 779 C CA . ASN A 1 98 ? 20.226 5.324 -1.867 1.00 92.06 98 ASN A CA 1
ATOM 780 C C . ASN A 1 98 ? 19.957 6.290 -0.707 1.00 92.06 98 ASN A C 1
ATOM 782 O O . ASN A 1 98 ? 20.900 6.768 -0.091 1.00 92.06 98 ASN A O 1
ATOM 786 N N . ILE A 1 99 ? 18.686 6.565 -0.387 1.00 92.44 99 ILE A N 1
ATOM 787 C CA . ILE A 1 99 ? 18.349 7.449 0.740 1.00 92.44 99 ILE A CA 1
ATOM 788 C C . ILE A 1 99 ? 18.830 6.839 2.058 1.00 92.44 99 ILE A C 1
ATOM 790 O O . ILE A 1 99 ? 19.370 7.562 2.884 1.00 92.44 99 ILE A O 1
ATOM 794 N N . GLN A 1 100 ? 18.666 5.529 2.251 1.00 92.06 100 GLN A N 1
ATOM 795 C CA . GLN A 1 100 ? 19.159 4.841 3.442 1.00 92.06 100 GLN A CA 1
ATOM 796 C C . GLN A 1 100 ? 20.663 5.062 3.624 1.00 92.06 100 GLN A C 1
ATOM 798 O O . GLN A 1 100 ? 21.081 5.463 4.702 1.00 92.06 100 GLN A O 1
ATOM 803 N N . TRP A 1 101 ? 21.450 4.881 2.561 1.00 94.94 101 TRP A N 1
ATOM 804 C CA . TRP A 1 101 ? 22.892 5.109 2.619 1.00 94.94 101 TRP A CA 1
ATOM 805 C C . TRP A 1 101 ? 23.243 6.547 3.038 1.00 94.94 101 TRP A C 1
ATOM 807 O O . TRP A 1 101 ? 24.120 6.750 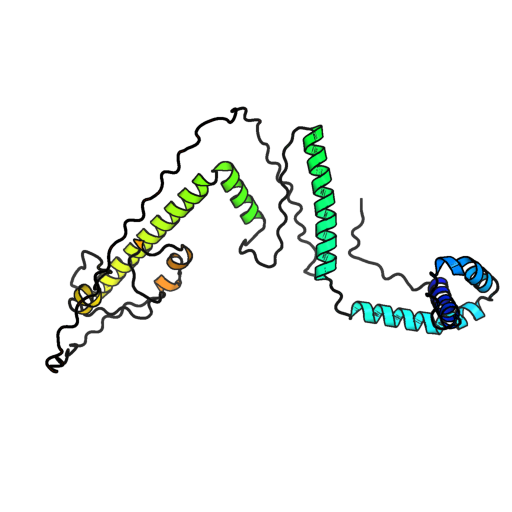3.872 1.00 94.94 101 TRP A O 1
ATOM 817 N N . GLU A 1 102 ? 22.521 7.547 2.527 1.00 95.50 102 GLU A N 1
ATOM 818 C CA . GLU A 1 102 ? 22.706 8.948 2.936 1.00 95.50 102 GLU A CA 1
ATOM 819 C C . GLU A 1 102 ? 22.328 9.189 4.411 1.00 95.50 102 GLU A C 1
ATOM 821 O O . GLU A 1 102 ? 22.974 9.985 5.092 1.00 95.50 102 GLU A O 1
ATOM 826 N N . LEU A 1 103 ? 21.300 8.505 4.929 1.00 93.50 103 LEU A N 1
ATOM 827 C CA . LEU A 1 103 ? 20.923 8.591 6.345 1.00 93.50 103 LEU A CA 1
ATOM 828 C C . LEU A 1 103 ? 21.959 7.930 7.261 1.00 93.50 103 LEU A C 1
ATOM 830 O O . LEU A 1 103 ? 22.262 8.480 8.318 1.00 93.50 103 LEU A O 1
ATOM 834 N N . ASP A 1 104 ? 22.538 6.804 6.843 1.00 92.56 104 ASP A N 1
ATOM 835 C CA . ASP A 1 104 ? 23.621 6.145 7.579 1.00 92.56 104 ASP A CA 1
ATOM 836 C C . ASP A 1 104 ? 24.856 7.064 7.645 1.00 92.56 104 ASP A C 1
ATOM 838 O O . ASP A 1 104 ? 25.426 7.279 8.716 1.00 92.56 104 ASP A O 1
ATOM 842 N N . MET A 1 105 ? 25.209 7.712 6.527 1.00 95.06 105 MET A N 1
ATOM 843 C CA . MET A 1 105 ? 26.282 8.717 6.485 1.00 95.06 105 MET A CA 1
ATOM 844 C C . MET A 1 105 ? 26.001 9.930 7.374 1.00 95.06 105 MET A C 1
ATOM 846 O O . MET A 1 105 ? 26.915 10.446 8.023 1.00 95.06 105 MET A O 1
ATOM 850 N N . LEU A 1 106 ? 24.748 10.384 7.439 1.00 93.75 106 LEU A N 1
ATOM 851 C CA . LEU A 1 106 ? 24.344 11.477 8.321 1.00 93.75 106 LEU A CA 1
ATOM 852 C C . LEU A 1 106 ? 24.551 11.114 9.799 1.00 93.75 106 LEU A C 1
ATOM 854 O O . LEU A 1 106 ? 25.051 11.941 10.569 1.00 93.75 106 LEU A O 1
ATOM 858 N N . TRP A 1 107 ? 24.202 9.887 10.187 1.00 94.69 107 TRP A N 1
ATOM 859 C CA . TRP A 1 107 ? 24.417 9.397 11.544 1.00 94.69 107 TRP A CA 1
ATOM 860 C C . TRP A 1 107 ? 25.909 9.298 11.878 1.00 94.69 107 TRP A C 1
ATOM 862 O O . TRP A 1 107 ? 26.331 9.837 12.901 1.00 94.69 107 TRP A O 1
ATOM 872 N N . GLU A 1 108 ? 26.723 8.715 10.995 1.00 95.12 108 GLU A N 1
ATOM 873 C CA . GLU A 1 108 ? 28.173 8.603 11.213 1.00 95.12 108 GLU A CA 1
ATOM 874 C C . GLU A 1 108 ? 28.858 9.975 11.339 1.00 95.12 108 GLU A C 1
ATOM 876 O O . GLU A 1 108 ? 29.748 10.154 12.172 1.00 95.12 108 GLU A O 1
ATOM 881 N N . CYS A 1 109 ? 28.442 10.962 10.538 1.00 95.44 109 CYS A N 1
ATOM 882 C CA . CYS A 1 109 ? 29.080 12.281 10.525 1.00 95.44 109 CYS A CA 1
ATOM 883 C C . CYS A 1 109 ? 28.586 13.217 11.638 1.00 95.44 109 CYS A C 1
ATOM 885 O O . CYS A 1 109 ? 29.360 14.037 12.135 1.00 95.44 109 CYS A O 1
ATOM 887 N N . MET A 1 110 ? 27.295 13.163 11.984 1.00 95.38 110 MET A N 1
ATOM 888 C CA . MET A 1 110 ? 26.644 14.173 12.835 1.00 95.38 110 MET A CA 1
ATOM 889 C C . MET A 1 110 ? 26.010 13.601 14.107 1.00 95.38 110 MET A C 1
ATOM 891 O O . MET A 1 110 ? 25.505 14.373 14.921 1.00 95.38 110 MET A O 1
ATOM 895 N N . GLY A 1 111 ? 25.977 12.277 14.276 1.00 91.31 111 GLY A N 1
ATOM 896 C CA . GLY A 1 111 ? 25.262 11.619 15.374 1.00 91.31 111 GLY A CA 1
ATOM 897 C C . GLY A 1 111 ? 23.749 11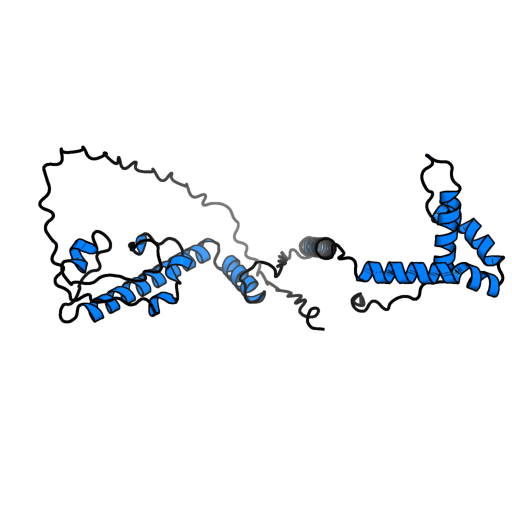.855 15.342 1.00 91.31 111 GLY A C 1
ATOM 898 O O . GLY A 1 111 ? 23.083 11.723 16.364 1.00 91.31 111 GLY A O 1
ATOM 899 N N . THR A 1 112 ? 23.202 12.271 14.194 1.00 88.38 112 THR A N 1
ATOM 900 C CA . THR A 1 112 ? 21.767 12.533 14.036 1.00 88.38 112 THR A CA 1
ATOM 901 C C . THR A 1 112 ? 21.064 11.254 13.611 1.00 88.38 112 THR A C 1
ATOM 903 O O . THR A 1 112 ? 21.360 10.703 12.554 1.00 88.38 112 THR A O 1
ATOM 906 N N . GLU A 1 113 ? 20.114 10.796 14.419 1.00 87.56 113 GLU A N 1
ATOM 907 C CA . GLU A 1 113 ? 19.265 9.656 14.084 1.00 87.56 113 GLU A CA 1
ATOM 908 C C . GLU A 1 113 ? 18.082 10.118 13.229 1.00 87.56 113 GLU A C 1
ATOM 910 O O . GLU A 1 113 ? 17.337 11.028 13.598 1.00 87.56 113 GLU A O 1
ATOM 915 N N . ALA A 1 114 ? 17.908 9.488 12.071 1.00 86.75 114 ALA A N 1
ATOM 916 C CA . ALA A 1 114 ? 16.848 9.811 11.129 1.00 86.75 114 ALA A CA 1
ATOM 917 C C . ALA A 1 114 ? 16.035 8.560 10.783 1.00 86.75 114 ALA A C 1
ATOM 919 O O . ALA A 1 114 ? 16.582 7.480 10.577 1.00 86.75 114 ALA A O 1
ATOM 920 N N . LEU A 1 115 ? 14.715 8.721 10.677 1.00 84.12 115 LEU A N 1
ATOM 921 C CA . LEU A 1 115 ? 13.791 7.661 10.283 1.00 84.12 115 LEU A CA 1
ATOM 922 C C . LEU A 1 115 ? 13.094 8.045 8.975 1.00 84.12 115 LEU A C 1
ATOM 924 O O . LEU A 1 115 ? 12.343 9.019 8.927 1.00 84.12 115 LEU A O 1
ATOM 928 N N . LEU A 1 116 ? 13.295 7.248 7.924 1.00 87.25 116 LEU A N 1
ATOM 929 C CA . LEU A 1 116 ? 12.540 7.364 6.677 1.00 87.25 116 LEU A CA 1
ATOM 930 C C . LEU A 1 116 ? 11.362 6.394 6.687 1.00 87.25 116 LEU A C 1
ATOM 932 O O . LEU A 1 116 ? 11.552 5.182 6.775 1.00 87.25 116 LEU A O 1
ATOM 936 N N . VAL A 1 117 ? 10.150 6.914 6.491 1.00 84.00 117 VAL A N 1
ATOM 937 C CA . VAL A 1 117 ? 8.971 6.074 6.262 1.00 84.00 117 VAL A CA 1
ATOM 938 C C . VAL A 1 117 ? 8.407 6.327 4.874 1.00 84.00 117 VAL A C 1
ATOM 940 O O . VAL A 1 117 ? 8.076 7.455 4.515 1.00 84.00 117 VAL A O 1
ATOM 943 N N . SER A 1 118 ? 8.273 5.255 4.094 1.00 82.25 118 SER A N 1
ATOM 944 C CA . SER A 1 118 ? 7.615 5.280 2.790 1.00 82.25 118 SER A CA 1
ATOM 945 C C . SER A 1 118 ? 6.308 4.498 2.849 1.00 82.25 118 SER A C 1
ATOM 947 O O . SER A 1 118 ? 6.222 3.431 3.454 1.00 82.25 118 SER A O 1
ATOM 949 N N . VAL A 1 119 ? 5.259 5.060 2.248 1.00 79.56 119 VAL A N 1
ATOM 950 C CA . VAL A 1 119 ? 3.897 4.536 2.352 1.00 79.56 119 VAL A CA 1
ATOM 951 C C . VAL A 1 119 ? 3.323 4.345 0.954 1.00 79.56 119 VAL A C 1
ATOM 953 O O . VAL A 1 119 ? 3.226 5.294 0.179 1.00 79.56 119 VAL A O 1
ATOM 956 N N . HIS A 1 120 ? 2.919 3.117 0.625 1.00 77.75 120 HIS A N 1
ATOM 957 C CA . HIS A 1 120 ? 2.244 2.827 -0.636 1.00 77.75 120 HIS A CA 1
ATOM 958 C C . HIS A 1 120 ? 0.732 3.081 -0.512 1.00 77.75 120 HIS A C 1
ATOM 960 O O . HIS A 1 120 ? 0.083 2.567 0.400 1.00 77.75 120 HIS A O 1
ATOM 966 N N . GLN A 1 121 ? 0.150 3.836 -1.451 1.00 69.81 121 GLN A N 1
ATOM 967 C CA . GLN A 1 121 ? -1.252 4.291 -1.398 1.00 69.81 121 GLN A CA 1
ATOM 968 C C . GLN A 1 121 ? -2.312 3.177 -1.549 1.00 69.81 121 GLN A C 1
ATOM 970 O O . GLN A 1 121 ? -3.502 3.448 -1.449 1.00 69.81 121 GLN A O 1
ATOM 975 N N . GLY A 1 122 ? -1.925 1.918 -1.763 1.00 69.00 122 GLY A N 1
ATOM 976 C CA . GLY A 1 122 ? -2.864 0.871 -2.179 1.00 69.00 122 GLY A CA 1
ATOM 977 C C . GLY A 1 122 ? -3.746 0.242 -1.091 1.00 69.00 122 GLY A C 1
ATOM 978 O O . GLY A 1 122 ? -4.738 -0.390 -1.441 1.00 69.00 122 GLY A O 1
ATOM 979 N N . LYS A 1 123 ? -3.399 0.332 0.205 1.00 57.50 123 LYS A N 1
ATOM 980 C CA . LYS A 1 123 ? -4.108 -0.439 1.262 1.00 57.50 123 LYS A CA 1
ATOM 981 C C . LYS A 1 123 ? -4.284 0.250 2.611 1.00 57.50 123 LYS A C 1
ATOM 983 O O . LYS A 1 123 ? -4.956 -0.290 3.488 1.00 57.50 123 LYS A O 1
ATOM 988 N N . LEU A 1 124 ? -3.677 1.411 2.819 1.00 58.19 124 LEU A N 1
ATOM 989 C CA . LEU A 1 124 ? -3.724 2.052 4.125 1.00 58.19 124 LEU A CA 1
ATOM 990 C C . LEU A 1 124 ? -4.931 2.977 4.234 1.00 58.19 124 LEU A C 1
ATOM 992 O O . LEU A 1 124 ? -5.158 3.825 3.382 1.00 58.19 124 LEU A O 1
ATOM 996 N N . ARG A 1 125 ? -5.681 2.834 5.332 1.00 61.53 125 ARG A N 1
ATOM 997 C CA . ARG A 1 125 ? -6.831 3.686 5.683 1.00 61.53 125 ARG A CA 1
ATOM 998 C C . ARG A 1 125 ? -6.424 5.089 6.167 1.00 61.53 125 ARG A C 1
ATOM 1000 O O . ARG A 1 125 ? -7.233 5.776 6.791 1.00 61.53 125 ARG A O 1
ATOM 1007 N N . PHE A 1 126 ? -5.175 5.510 5.968 1.00 67.94 126 PHE A N 1
ATOM 1008 C CA . PHE A 1 126 ? -4.775 6.878 6.289 1.00 67.94 126 PHE A CA 1
ATOM 1009 C C . PHE A 1 126 ? -5.341 7.798 5.214 1.00 67.94 126 PHE A C 1
ATOM 1011 O O . PHE A 1 126 ? -5.145 7.547 4.028 1.00 67.94 126 PHE A O 1
ATOM 1018 N N . LYS A 1 127 ? -6.072 8.842 5.623 1.00 72.06 127 LYS A N 1
ATOM 1019 C CA . LYS A 1 127 ? -6.648 9.791 4.662 1.00 72.06 127 LYS A CA 1
ATOM 1020 C C . LYS A 1 127 ? -5.539 10.596 3.996 1.00 72.06 127 LYS A C 1
ATOM 1022 O O . LYS A 1 127 ? -5.648 10.937 2.823 1.00 72.06 127 LYS A O 1
ATOM 1027 N N . THR A 1 128 ? -4.467 10.867 4.740 1.00 78.62 128 THR A N 1
ATOM 1028 C CA . THR A 1 128 ? -3.284 11.569 4.251 1.00 78.62 128 THR A CA 1
ATOM 1029 C C . THR A 1 128 ? -1.997 10.973 4.842 1.00 78.62 128 THR A C 1
ATOM 1031 O O . THR A 1 128 ? -2.027 10.415 5.942 1.00 78.62 128 THR A O 1
ATOM 1034 N N . PRO A 1 129 ? -0.841 11.111 4.165 1.00 74.94 129 PRO A N 1
ATOM 1035 C CA . PRO A 1 129 ? 0.464 10.794 4.754 1.00 74.94 129 PRO A CA 1
ATOM 1036 C C . PRO A 1 129 ? 0.731 11.540 6.072 1.00 74.94 129 PRO A C 1
ATOM 1038 O O . PRO A 1 129 ? 1.370 10.993 6.965 1.00 74.94 129 PRO A O 1
ATOM 1041 N N . MET A 1 130 ? 0.185 12.751 6.228 1.00 75.94 130 MET A N 1
ATOM 1042 C CA . MET A 1 130 ? 0.291 13.529 7.466 1.00 75.94 130 MET A CA 1
ATOM 1043 C C . MET A 1 130 ? -0.366 12.829 8.653 1.00 75.94 130 MET A C 1
ATOM 1045 O O . MET A 1 130 ? 0.212 12.803 9.734 1.00 75.94 130 MET A O 1
ATOM 1049 N N . ASP A 1 131 ? -1.530 12.204 8.456 1.00 78.62 131 ASP A N 1
ATOM 1050 C CA . ASP A 1 131 ? -2.203 11.462 9.531 1.00 78.62 131 ASP A CA 1
ATOM 1051 C C . ASP A 1 131 ? -1.350 10.298 10.038 1.00 78.62 131 ASP A C 1
ATOM 1053 O O . ASP A 1 131 ? -1.423 9.932 11.210 1.00 78.62 131 ASP A O 1
ATOM 1057 N N . PHE A 1 132 ? -0.573 9.684 9.145 1.00 81.69 132 PHE A N 1
ATOM 1058 C CA . PHE A 1 132 ? 0.352 8.624 9.515 1.00 81.69 132 PHE A CA 1
ATOM 1059 C C . PHE A 1 132 ? 1.530 9.182 10.319 1.00 81.69 132 PHE A C 1
ATOM 1061 O O . PHE A 1 132 ? 1.820 8.659 11.392 1.00 81.69 132 PHE A O 1
ATOM 1068 N N . VAL A 1 133 ? 2.154 10.267 9.845 1.00 83.38 133 VAL A N 1
ATOM 1069 C CA . VAL A 1 133 ? 3.277 10.916 10.541 1.00 83.38 133 VAL A CA 1
ATOM 1070 C C . VAL A 1 133 ? 2.864 11.373 11.937 1.00 83.38 133 VAL A C 1
ATOM 1072 O O . VAL A 1 133 ? 3.533 11.017 12.897 1.00 83.38 133 VAL A O 1
ATOM 1075 N N . LEU A 1 134 ? 1.727 12.059 12.076 1.00 81.19 134 LEU A N 1
ATOM 1076 C CA . LEU A 1 134 ? 1.227 12.522 13.376 1.00 81.19 134 LEU A CA 1
ATOM 1077 C C . LEU A 1 134 ? 0.952 11.363 14.344 1.00 81.19 134 LEU A C 1
ATOM 1079 O O . LEU A 1 134 ? 1.188 11.479 15.543 1.00 81.19 134 LEU A O 1
ATOM 1083 N N . LYS A 1 135 ? 0.466 10.219 13.843 1.00 81.50 135 LYS A N 1
ATOM 1084 C CA . LYS A 1 135 ? 0.261 9.022 14.673 1.00 81.50 135 LYS A CA 1
ATOM 1085 C C . LYS A 1 135 ? 1.575 8.376 15.092 1.00 81.50 135 LYS A C 1
ATOM 1087 O O . LYS A 1 135 ? 1.673 7.926 16.230 1.00 81.50 135 LYS A O 1
ATOM 1092 N N . MET A 1 136 ? 2.555 8.325 14.193 1.00 83.44 136 MET A N 1
ATOM 1093 C CA . MET A 1 136 ? 3.895 7.832 14.509 1.00 83.44 136 MET A CA 1
ATOM 1094 C C . MET A 1 136 ? 4.598 8.749 15.508 1.00 83.44 136 MET A C 1
ATOM 1096 O O . MET A 1 136 ? 5.163 8.258 16.473 1.00 83.44 136 MET A O 1
ATOM 1100 N N . GLU A 1 137 ? 4.499 10.066 15.344 1.00 81.81 137 GLU A N 1
ATOM 1101 C CA . GLU A 1 137 ? 5.022 11.047 16.296 1.00 81.81 137 GLU A CA 1
ATOM 1102 C C . GLU A 1 137 ? 4.363 10.884 17.668 1.00 81.81 137 GLU A C 1
ATOM 1104 O O . GLU A 1 137 ? 5.055 10.746 18.674 1.00 81.81 137 GLU A O 1
ATOM 1109 N N . ALA A 1 138 ? 3.030 10.794 17.715 1.00 80.44 138 ALA A N 1
ATOM 1110 C CA . ALA A 1 138 ? 2.310 10.539 18.958 1.00 80.44 138 ALA A CA 1
ATOM 1111 C C . ALA A 1 138 ? 2.739 9.217 19.620 1.00 80.44 138 ALA A C 1
ATOM 1113 O O . ALA A 1 138 ? 2.829 9.162 20.847 1.00 80.44 138 ALA A O 1
ATOM 1114 N N . TYR A 1 139 ? 3.028 8.175 18.832 1.00 80.06 139 TYR A N 1
ATOM 1115 C CA . TYR A 1 139 ? 3.557 6.899 19.322 1.00 80.06 139 TYR A CA 1
ATOM 1116 C C . TYR A 1 139 ? 4.979 7.040 19.877 1.00 80.06 139 TYR A C 1
ATOM 1118 O O . TYR A 1 139 ? 5.262 6.517 20.951 1.00 80.06 139 TYR A O 1
ATOM 1126 N N . CYS A 1 140 ? 5.854 7.782 19.196 1.00 80.56 140 CYS A N 1
ATOM 1127 C CA . CYS A 1 140 ? 7.216 8.041 19.659 1.00 80.56 140 CYS A CA 1
ATOM 1128 C C . CYS A 1 140 ? 7.238 8.873 20.950 1.00 80.56 140 CYS A C 1
ATOM 1130 O O . CYS A 1 140 ? 8.018 8.574 21.847 1.00 80.56 140 CYS A O 1
ATOM 1132 N N . VAL A 1 141 ? 6.369 9.884 21.071 1.00 81.69 141 VAL A N 1
ATOM 1133 C CA . VAL A 1 141 ? 6.299 10.759 22.257 1.00 81.69 141 VAL A CA 1
ATOM 1134 C C . VAL A 1 141 ? 5.623 10.066 23.439 1.00 81.69 141 VAL A C 1
ATOM 1136 O O . VAL A 1 141 ? 6.077 10.193 24.572 1.00 81.69 141 VAL A O 1
ATOM 1139 N N . SER A 1 142 ? 4.528 9.342 23.196 1.00 78.75 142 SER A N 1
ATOM 1140 C CA . SER A 1 142 ? 3.723 8.739 24.273 1.00 78.75 142 SER A CA 1
ATOM 1141 C C . SER A 1 142 ? 4.182 7.329 24.654 1.00 78.75 142 SER A C 1
ATOM 1143 O O . SER A 1 142 ? 3.690 6.764 25.631 1.00 78.75 142 SER A O 1
ATOM 1145 N N . GLY A 1 143 ? 5.066 6.730 23.856 1.00 85.44 143 GLY A N 1
ATOM 1146 C CA . GLY A 1 143 ? 5.405 5.317 23.933 1.00 85.44 143 GLY A CA 1
ATOM 1147 C C . GLY A 1 143 ? 4.248 4.392 23.533 1.00 85.44 143 GLY A C 1
ATOM 1148 O O . GLY A 1 143 ? 3.102 4.804 23.312 1.00 85.44 143 GLY A O 1
ATOM 1149 N N . ILE A 1 144 ? 4.552 3.092 23.483 1.00 76.94 144 ILE A N 1
ATOM 1150 C CA . ILE A 1 144 ? 3.571 2.028 23.202 1.00 76.94 144 ILE A CA 1
ATOM 1151 C C . ILE A 1 144 ? 2.433 2.074 24.228 1.00 76.94 144 ILE A C 1
ATOM 1153 O O . ILE A 1 144 ? 1.255 1.974 23.880 1.00 76.94 144 ILE A O 1
ATOM 1157 N N . GLU A 1 145 ? 2.788 2.293 25.493 1.00 77.62 145 GLU A N 1
ATOM 1158 C CA . GLU A 1 145 ? 1.857 2.347 26.614 1.00 77.62 145 GLU A CA 1
ATOM 1159 C C . GLU A 1 145 ? 0.873 3.518 26.497 1.00 77.62 145 GLU A C 1
ATOM 1161 O O . GLU A 1 145 ? -0.327 3.344 26.719 1.00 77.62 145 GLU A O 1
ATOM 1166 N N . GLY A 1 146 ? 1.323 4.693 26.049 1.00 78.62 146 GLY A N 1
ATOM 1167 C CA . GLY A 1 146 ? 0.445 5.836 25.803 1.00 78.62 146 GLY A CA 1
ATOM 1168 C C . GLY A 1 146 ? -0.598 5.561 24.716 1.00 78.62 146 GLY A C 1
ATOM 1169 O O . GLY A 1 146 ? -1.765 5.935 24.849 1.00 78.62 146 GLY A O 1
ATOM 1170 N N . VAL A 1 147 ? -0.219 4.839 23.660 1.00 77.00 147 VAL A N 1
ATOM 1171 C CA . VAL A 1 147 ? -1.154 4.475 22.586 1.00 77.00 147 VAL A CA 1
ATOM 1172 C C . VAL A 1 147 ? -2.140 3.401 23.036 1.00 77.00 147 VAL A C 1
ATOM 1174 O O . VAL A 1 147 ? -3.337 3.534 22.764 1.00 77.00 147 VAL A O 1
ATOM 1177 N N . VAL A 1 148 ? -1.680 2.386 23.770 1.00 79.75 148 VAL A N 1
ATOM 1178 C CA . VAL A 1 148 ? -2.554 1.346 24.335 1.00 79.75 148 VAL A CA 1
ATOM 1179 C C . VAL A 1 148 ? -3.528 1.954 25.344 1.00 79.75 148 VAL A C 1
ATOM 1181 O O . VAL A 1 148 ? -4.735 1.740 25.234 1.00 79.75 148 VAL A O 1
ATOM 1184 N N . THR A 1 149 ? -3.051 2.778 26.276 1.00 83.19 149 THR A N 1
ATOM 1185 C CA . THR A 1 149 ? -3.908 3.430 27.279 1.00 83.19 149 THR A CA 1
ATOM 1186 C C . THR A 1 149 ? -4.911 4.382 26.635 1.00 83.19 149 THR A C 1
ATOM 1188 O O . THR A 1 149 ? -6.080 4.376 27.018 1.00 83.19 149 THR A O 1
ATOM 1191 N N . ASN A 1 150 ? -4.516 5.155 25.619 1.00 84.44 150 ASN A N 1
ATOM 1192 C CA . ASN A 1 150 ? -5.446 5.995 24.864 1.00 84.44 150 ASN A CA 1
ATOM 1193 C C . ASN A 1 150 ? -6.476 5.149 24.097 1.00 84.44 150 ASN A C 1
ATOM 1195 O O . ASN A 1 150 ? -7.660 5.482 24.072 1.00 84.44 150 ASN A O 1
ATOM 1199 N N . HIS A 1 151 ? -6.065 4.029 23.498 1.00 84.25 151 HIS A N 1
ATOM 1200 C CA . HIS A 1 151 ? -6.987 3.110 22.832 1.00 84.25 151 HIS A CA 1
ATOM 1201 C C . HIS A 1 151 ? -8.014 2.531 23.813 1.00 84.25 151 HIS A C 1
ATOM 1203 O O . HIS A 1 151 ? -9.213 2.608 23.547 1.00 84.25 151 HIS A O 1
ATOM 1209 N N . VAL A 1 152 ? -7.560 2.034 24.966 1.00 87.31 152 VAL A N 1
ATOM 1210 C CA . VAL A 1 152 ? -8.420 1.500 26.032 1.00 87.31 152 VAL A CA 1
ATOM 1211 C C . VAL A 1 152 ? -9.367 2.579 26.560 1.00 87.31 152 VAL A C 1
ATOM 1213 O O . VAL A 1 152 ? -10.567 2.334 26.648 1.00 87.31 152 VAL A O 1
ATOM 1216 N N . LYS A 1 153 ? -8.872 3.794 26.835 1.00 90.38 153 LYS A N 1
ATOM 1217 C CA . LYS A 1 153 ? -9.702 4.930 27.274 1.00 90.38 153 LYS A CA 1
ATOM 1218 C C . LYS A 1 153 ? -10.780 5.278 26.249 1.00 90.38 153 LYS A C 1
ATOM 1220 O O . LYS A 1 153 ? -11.943 5.412 26.617 1.00 90.38 153 LYS A O 1
ATOM 1225 N N . ASN A 1 154 ? -10.418 5.375 24.969 1.00 88.94 154 ASN A N 1
ATOM 1226 C CA . ASN A 1 154 ? -11.374 5.659 23.898 1.00 88.94 154 ASN A CA 1
ATOM 1227 C C . ASN A 1 154 ? -12.414 4.544 23.748 1.00 88.94 154 ASN A C 1
ATOM 1229 O O . ASN A 1 154 ? -13.595 4.825 23.561 1.00 88.94 154 ASN A O 1
ATOM 1233 N N . LEU A 1 155 ? -11.995 3.284 23.862 1.00 88.38 155 LEU A N 1
ATOM 1234 C CA . LEU A 1 155 ? -12.882 2.127 23.791 1.00 88.38 155 LEU A CA 1
ATOM 1235 C C . LEU A 1 155 ? -13.846 2.080 24.988 1.00 88.38 155 LEU A C 1
ATOM 1237 O O . LEU A 1 155 ? -15.033 1.829 24.795 1.00 88.38 155 LEU A O 1
ATOM 1241 N N . LEU A 1 156 ? -13.381 2.391 26.201 1.00 91.19 156 LEU A N 1
ATOM 1242 C CA . LEU A 1 156 ? -14.232 2.516 27.389 1.00 91.19 156 LEU A CA 1
ATOM 1243 C C . LEU A 1 156 ? -15.222 3.682 27.271 1.00 91.19 156 LEU A C 1
ATOM 1245 O O . LEU A 1 156 ? -16.399 3.512 27.583 1.00 91.19 156 LEU A O 1
ATOM 1249 N N . ALA A 1 157 ? -14.775 4.840 26.779 1.00 91.19 157 ALA A N 1
ATOM 1250 C CA . ALA A 1 157 ? -15.639 5.999 26.559 1.00 91.19 157 ALA A CA 1
ATOM 1251 C C . ALA A 1 157 ? -16.728 5.708 25.515 1.00 91.19 157 ALA A C 1
ATOM 1253 O O . ALA A 1 157 ? -17.894 6.045 25.725 1.00 91.19 157 ALA A O 1
ATOM 1254 N N . LEU A 1 158 ? -16.365 5.034 24.419 1.00 90.56 158 LEU A N 1
ATOM 1255 C CA . LEU A 1 158 ? -17.314 4.566 23.413 1.00 90.56 158 LEU A CA 1
ATOM 1256 C C . LEU A 1 158 ? -18.319 3.587 24.031 1.00 90.56 158 LEU A C 1
ATOM 1258 O O . LEU A 1 158 ? -19.513 3.839 23.944 1.00 90.56 158 LEU A O 1
ATOM 1262 N N . LYS A 1 159 ? -17.865 2.553 24.753 1.00 91.44 159 LYS A N 1
ATOM 1263 C CA . LYS A 1 159 ? -18.754 1.603 25.449 1.00 91.44 159 LYS A CA 1
ATOM 1264 C C . LYS A 1 159 ? -19.736 2.288 26.399 1.00 91.44 159 LYS A C 1
ATOM 1266 O O . LYS A 1 159 ? -20.909 1.932 26.408 1.00 91.44 159 LYS A O 1
ATOM 1271 N N . ALA A 1 160 ? -19.276 3.266 27.178 1.00 92.56 160 ALA A N 1
ATOM 1272 C CA . ALA A 1 160 ? -20.127 4.009 28.103 1.00 92.56 160 ALA A CA 1
ATOM 1273 C C . ALA A 1 160 ? -21.198 4.826 27.362 1.00 92.56 160 ALA A C 1
ATOM 1275 O O . ALA A 1 160 ? -22.372 4.785 27.730 1.00 92.56 160 ALA A O 1
ATOM 1276 N N . LYS A 1 161 ? -20.812 5.525 26.287 1.00 91.19 161 LYS A N 1
ATOM 1277 C CA . LYS A 1 161 ? -21.738 6.298 25.446 1.00 91.19 161 LYS A CA 1
ATOM 1278 C C . LYS A 1 161 ? -22.786 5.400 24.783 1.00 91.19 161 LYS A C 1
ATOM 1280 O O . LYS A 1 161 ? -23.967 5.732 24.765 1.00 91.19 161 LYS A O 1
ATOM 1285 N N . THR A 1 162 ? -22.342 4.268 24.260 1.00 90.44 162 THR A N 1
ATOM 1286 C CA . THR A 1 162 ? -23.154 3.243 23.607 1.00 90.44 162 THR A CA 1
ATOM 1287 C C . THR A 1 162 ? -24.168 2.634 24.593 1.00 90.44 162 THR A C 1
ATOM 1289 O O . THR A 1 162 ? -25.365 2.615 24.309 1.00 90.44 162 THR A O 1
ATOM 1292 N N . ALA A 1 163 ? -23.745 2.278 25.811 1.00 92.19 163 ALA A N 1
ATOM 1293 C CA . ALA A 1 163 ? -24.644 1.790 26.862 1.00 92.19 163 ALA A CA 1
ATOM 1294 C C . ALA A 1 163 ? -25.692 2.834 27.287 1.00 92.19 163 ALA A C 1
ATOM 1296 O O . ALA A 1 163 ? -26.863 2.496 27.465 1.00 92.19 163 ALA A O 1
ATOM 1297 N N . ALA A 1 164 ? -25.286 4.102 27.415 1.00 93.19 164 ALA A N 1
ATOM 1298 C CA . ALA A 1 164 ? -26.199 5.197 27.735 1.00 93.19 164 ALA A CA 1
ATOM 1299 C C . ALA A 1 164 ? -27.267 5.391 26.645 1.00 93.19 164 ALA A C 1
ATOM 1301 O O . ALA A 1 164 ? -28.437 5.585 26.967 1.00 93.19 164 ALA A O 1
ATOM 1302 N N . LEU A 1 165 ? -26.882 5.279 25.368 1.00 91.75 165 LEU A N 1
ATOM 1303 C CA . LEU A 1 165 ? -27.806 5.409 24.241 1.00 91.75 165 LEU A CA 1
ATOM 1304 C C . LEU A 1 165 ? -28.865 4.296 24.227 1.00 91.75 165 LEU A C 1
ATOM 1306 O O . LEU A 1 165 ? -30.037 4.588 24.003 1.00 91.75 165 LEU A O 1
ATOM 1310 N N . ILE A 1 166 ? -28.492 3.042 24.510 1.00 91.50 166 ILE A N 1
ATOM 1311 C CA . ILE A 1 166 ? -29.483 1.952 24.577 1.00 91.50 166 ILE A CA 1
ATOM 1312 C C . ILE A 1 166 ? -30.436 2.154 25.742 1.00 91.50 166 ILE A C 1
ATOM 1314 O O . ILE A 1 166 ? -31.638 2.006 25.564 1.00 91.50 166 ILE A O 1
ATOM 1318 N N . MET A 1 167 ? -29.925 2.503 26.925 1.00 94.06 167 MET A N 1
ATOM 1319 C CA . MET A 1 167 ? -30.783 2.753 28.085 1.00 94.06 167 MET A CA 1
ATOM 1320 C C . MET A 1 167 ? -31.774 3.882 27.817 1.00 94.06 167 MET A C 1
ATOM 1322 O O . MET A 1 167 ? -32.944 3.767 28.174 1.00 94.06 167 MET A O 1
ATOM 1326 N N . GLN A 1 168 ? -31.330 4.945 27.144 1.00 94.31 168 GLN A N 1
ATOM 1327 C CA . GLN A 1 168 ? -32.214 6.018 26.705 1.00 94.31 168 GLN A CA 1
ATOM 1328 C C . GLN A 1 168 ? -33.314 5.482 25.774 1.00 94.31 168 GLN A C 1
ATOM 1330 O O . GLN A 1 168 ? -34.493 5.712 26.033 1.00 94.31 168 GLN A O 1
ATOM 1335 N N . LYS A 1 169 ? -32.948 4.725 24.733 1.00 92.12 169 LYS A N 1
ATOM 1336 C CA . LYS A 1 169 ? -33.898 4.171 23.755 1.00 92.12 169 LYS A CA 1
ATOM 1337 C C . LYS A 1 169 ? -34.875 3.167 24.367 1.00 92.12 169 LYS A C 1
ATOM 1339 O O . LYS A 1 169 ? -36.064 3.214 24.073 1.00 92.12 169 LYS A O 1
ATOM 1344 N N . LEU A 1 170 ? -34.405 2.299 25.258 1.00 93.06 170 LEU A N 1
ATOM 1345 C CA . LEU A 1 170 ? -35.257 1.361 25.985 1.00 93.06 170 LEU A CA 1
ATOM 1346 C C . LEU A 1 170 ? -36.285 2.096 26.848 1.00 93.06 170 LEU A C 1
ATOM 1348 O O . LEU A 1 170 ? -37.457 1.734 26.822 1.00 93.06 170 LEU A O 1
ATOM 1352 N N . ASN A 1 171 ? -35.877 3.150 27.558 1.00 95.06 171 ASN A N 1
ATOM 1353 C CA . ASN A 1 171 ? -36.789 3.954 28.373 1.00 95.06 171 ASN A CA 1
ATOM 1354 C C . ASN A 1 171 ? -37.800 4.752 27.533 1.00 95.06 171 ASN A C 1
ATOM 1356 O O . ASN A 1 171 ? -38.962 4.853 27.924 1.00 95.06 171 ASN A O 1
ATOM 1360 N N . GLU A 1 172 ? -37.398 5.260 26.361 1.00 94.06 172 GLU A N 1
ATOM 1361 C CA . GLU A 1 172 ? -38.314 5.901 25.401 1.00 94.06 172 GLU A CA 1
ATOM 1362 C C . GLU A 1 172 ? -39.449 4.943 24.983 1.00 94.06 172 GLU A C 1
ATOM 1364 O O . GLU A 1 172 ? -40.609 5.347 24.906 1.00 94.06 172 GLU A O 1
ATOM 1369 N N . VAL A 1 173 ? -39.135 3.661 24.771 1.00 93.75 173 VAL A N 1
ATOM 1370 C CA . VAL A 1 173 ? -40.094 2.626 24.341 1.00 93.75 173 VAL A CA 1
ATOM 1371 C C . VAL A 1 173 ? -40.903 2.047 25.518 1.00 93.75 173 VAL A C 1
ATOM 1373 O O . VAL A 1 173 ? -42.094 1.735 25.384 1.00 93.75 173 VAL A O 1
ATOM 1376 N N . ALA A 1 174 ? -40.293 1.921 26.697 1.00 93.81 174 ALA A N 1
ATOM 1377 C CA . ALA A 1 174 ? -40.910 1.335 27.889 1.00 93.81 174 ALA A CA 1
ATOM 1378 C C . ALA A 1 174 ? -41.973 2.228 28.553 1.00 93.81 174 ALA A C 1
ATOM 1380 O O . ALA A 1 174 ? -42.782 1.719 29.334 1.00 93.81 174 ALA A O 1
ATOM 1381 N N . HIS A 1 175 ? -42.024 3.523 28.214 1.00 89.69 175 HIS A N 1
ATOM 1382 C CA . HIS A 1 175 ? -42.940 4.493 28.819 1.00 89.69 175 HIS A CA 1
ATOM 1383 C C . HIS A 1 175 ? -44.384 3.939 28.925 1.00 89.69 175 HIS A C 1
ATOM 1385 O O . HIS A 1 175 ? -44.914 3.407 27.935 1.00 89.69 175 HIS A O 1
ATOM 1391 N N . PRO A 1 176 ? -45.036 4.026 30.108 1.00 93.44 176 PRO A N 1
ATOM 1392 C CA . PRO A 1 176 ? -44.695 4.856 31.277 1.00 93.44 176 PRO A CA 1
ATOM 1393 C C . PRO A 1 176 ? -43.725 4.246 32.304 1.00 93.44 176 PRO A C 1
ATOM 1395 O O . PRO A 1 176 ? -43.402 4.917 33.282 1.00 93.44 176 PRO A O 1
ATOM 1398 N N . THR A 1 177 ? -43.273 3.005 32.135 1.00 95.88 177 THR A N 1
ATOM 1399 C CA . THR A 1 177 ? -42.420 2.343 33.134 1.00 95.88 177 THR A CA 1
ATOM 1400 C C . THR A 1 177 ? -40.942 2.606 32.846 1.00 95.88 177 THR A C 1
ATOM 1402 O O . THR A 1 177 ? -40.496 2.439 31.715 1.00 95.88 177 THR A O 1
ATOM 1405 N N . GLU A 1 178 ? -40.175 3.002 33.864 1.00 96.38 178 GLU A N 1
ATOM 1406 C CA . GLU A 1 178 ? -38.732 3.242 33.742 1.00 96.38 178 GLU A CA 1
ATOM 1407 C C . GLU A 1 178 ? -37.932 1.960 34.016 1.00 96.38 178 GLU A C 1
ATOM 1409 O O . GLU A 1 178 ? -38.087 1.308 35.053 1.00 96.38 178 GLU A O 1
ATOM 1414 N N . ILE A 1 179 ? -37.044 1.604 33.090 1.00 96.31 179 ILE A N 1
ATOM 1415 C CA . ILE A 1 179 ? -36.090 0.505 33.224 1.00 96.31 179 ILE A CA 1
ATOM 1416 C C . ILE A 1 179 ? -34.847 1.048 33.936 1.00 96.31 179 ILE A C 1
ATOM 1418 O O . ILE A 1 179 ? -34.048 1.789 33.365 1.00 96.31 179 ILE A O 1
ATOM 1422 N N . LEU A 1 180 ? -34.658 0.646 35.195 1.00 95.50 180 LEU A N 1
ATOM 1423 C CA . LEU A 1 180 ? -33.556 1.125 36.045 1.00 95.50 180 LEU A CA 1
ATOM 1424 C C . LEU A 1 180 ? -32.191 0.520 35.689 1.00 95.50 180 LEU A C 1
ATOM 1426 O O . LEU A 1 180 ? -31.147 1.116 35.951 1.00 95.50 180 LEU A O 1
ATOM 1430 N N . ARG A 1 181 ? -32.177 -0.698 35.139 1.00 95.19 181 ARG A N 1
ATOM 1431 C CA . ARG A 1 181 ? -30.950 -1.452 34.871 1.00 95.19 181 ARG A CA 1
ATOM 1432 C C . ARG A 1 181 ? -31.069 -2.232 33.575 1.00 95.19 181 ARG A C 1
ATOM 1434 O O . ARG A 1 181 ? -32.077 -2.884 33.328 1.00 95.19 181 ARG A O 1
ATOM 1441 N N . MET A 1 182 ? -29.989 -2.228 32.801 1.00 93.81 182 MET A N 1
ATOM 1442 C CA . MET A 1 182 ? -29.891 -3.037 31.598 1.00 93.81 182 MET A CA 1
ATOM 1443 C C . MET A 1 182 ? -29.521 -4.489 31.911 1.00 93.81 182 MET A C 1
ATOM 1445 O O . MET A 1 182 ? -28.486 -4.743 32.537 1.00 93.81 182 MET A O 1
ATOM 1449 N N . TYR A 1 183 ? -30.326 -5.432 31.424 1.00 95.25 183 TYR A N 1
ATOM 1450 C CA . TYR A 1 183 ? -30.049 -6.867 31.479 1.00 95.25 183 TYR A CA 1
ATOM 1451 C C . TYR A 1 183 ? -29.598 -7.340 30.102 1.00 95.25 183 TYR A C 1
ATOM 1453 O O . TYR A 1 183 ? -30.351 -7.228 29.148 1.00 95.25 183 TYR A O 1
ATOM 1461 N N . TYR A 1 184 ? -28.365 -7.832 29.986 1.00 93.56 184 TYR A N 1
ATOM 1462 C CA . TYR A 1 184 ? -27.873 -8.433 28.736 1.00 93.56 184 TYR A CA 1
ATOM 1463 C C . TYR A 1 184 ? -28.063 -9.949 28.744 1.00 93.56 184 TYR A C 1
ATOM 1465 O O . TYR A 1 184 ? -28.447 -10.532 27.739 1.00 93.56 184 TYR A O 1
ATOM 1473 N N . ASN A 1 185 ? -27.851 -10.574 29.903 1.00 94.50 185 ASN A N 1
ATOM 1474 C CA . ASN A 1 185 ? -28.167 -11.980 30.109 1.00 94.50 185 ASN A CA 1
ATOM 1475 C C . ASN A 1 185 ? -29.667 -12.102 30.376 1.00 94.50 185 ASN A C 1
ATOM 1477 O O . ASN A 1 185 ? -30.213 -11.306 31.144 1.00 94.50 185 ASN A O 1
ATOM 1481 N N . ASN A 1 186 ? -30.306 -13.082 29.740 1.00 94.44 186 ASN A N 1
ATOM 1482 C CA . ASN A 1 186 ? -31.746 -13.325 29.830 1.00 94.44 186 ASN A CA 1
ATOM 1483 C C . ASN A 1 186 ? -32.580 -12.076 29.492 1.00 94.44 186 ASN A C 1
ATOM 1485 O O . ASN A 1 186 ? -33.574 -11.774 30.152 1.00 94.44 186 ASN A O 1
ATOM 1489 N N . PHE A 1 187 ? -32.172 -11.333 28.453 1.00 94.25 187 PHE A N 1
ATOM 1490 C CA . PHE A 1 187 ? -32.911 -10.155 27.983 1.00 94.25 187 PHE A CA 1
ATOM 1491 C C . PHE A 1 187 ? -34.391 -10.485 27.720 1.00 94.25 187 PHE A C 1
ATOM 1493 O O . PHE A 1 187 ? -35.265 -9.704 28.084 1.00 94.25 187 PHE A O 1
ATOM 1500 N N . GLY A 1 188 ? -34.676 -11.670 27.165 1.00 92.25 188 GLY A N 1
ATOM 1501 C CA . GLY A 1 188 ? -36.043 -12.142 26.935 1.00 92.25 188 GLY A CA 1
ATOM 1502 C C . GLY A 1 188 ? -36.888 -12.172 28.213 1.00 92.25 188 GLY A C 1
ATOM 1503 O O . GLY A 1 188 ? -37.969 -11.596 28.251 1.00 92.25 188 GLY A O 1
ATOM 1504 N N . GLU A 1 189 ? -36.368 -12.761 29.288 1.00 95.25 189 GLU A N 1
ATOM 1505 C CA . GLU A 1 189 ? -37.095 -12.909 30.554 1.00 95.25 189 GLU A CA 1
ATOM 1506 C C . GLU A 1 189 ? -37.317 -11.569 31.259 1.00 95.25 189 GLU A C 1
ATOM 1508 O O . GLU A 1 189 ? -38.416 -11.271 31.719 1.00 95.25 189 GLU A O 1
ATOM 1513 N N . HIS A 1 190 ? -36.276 -10.739 31.340 1.00 95.56 190 HIS A N 1
ATOM 1514 C CA . HIS A 1 190 ? -36.326 -9.514 32.138 1.00 95.56 190 HIS A CA 1
ATOM 1515 C C . HIS A 1 190 ? -36.865 -8.300 31.385 1.00 95.56 190 HIS A C 1
ATOM 1517 O O . HIS A 1 190 ? -37.390 -7.383 32.017 1.00 95.56 190 HIS A O 1
ATOM 1523 N N . ILE A 1 191 ? -36.698 -8.255 30.062 1.00 94.62 191 ILE A N 1
ATOM 1524 C CA . ILE A 1 191 ? -37.084 -7.104 29.244 1.00 94.62 191 ILE A CA 1
ATOM 1525 C C . ILE A 1 191 ? -38.261 -7.453 28.335 1.00 94.62 191 ILE A C 1
ATOM 1527 O O . ILE A 1 191 ? -39.276 -6.755 28.360 1.00 94.62 191 ILE A O 1
ATOM 1531 N N . THR A 1 192 ? -38.174 -8.538 27.565 1.00 94.06 192 THR A N 1
ATOM 1532 C CA . THR A 1 192 ? -39.237 -8.878 26.609 1.00 94.06 192 THR A CA 1
ATOM 1533 C C . THR A 1 192 ? -40.526 -9.305 27.307 1.00 94.06 192 THR A C 1
ATOM 1535 O O . THR A 1 192 ? -41.569 -8.737 27.000 1.00 94.06 192 THR A O 1
ATOM 1538 N N . ILE A 1 193 ? -40.477 -10.209 28.288 1.00 92.31 193 ILE A N 1
ATOM 1539 C CA . ILE A 1 193 ? -41.680 -10.661 29.011 1.00 92.31 193 ILE A CA 1
ATOM 1540 C C . ILE A 1 193 ? -42.259 -9.534 29.877 1.00 92.31 193 ILE A C 1
ATOM 1542 O O . ILE A 1 193 ? -43.465 -9.299 29.865 1.00 92.31 193 ILE A O 1
ATOM 1546 N N . CYS A 1 194 ? -41.415 -8.803 30.613 1.00 93.38 194 CYS A N 1
ATOM 1547 C CA . CYS A 1 194 ? -41.896 -7.769 31.533 1.00 93.38 194 CYS A CA 1
ATOM 1548 C C . CYS A 1 194 ? -42.437 -6.512 30.833 1.00 93.38 194 CYS A C 1
ATOM 1550 O O . CYS A 1 194 ? -43.359 -5.889 31.356 1.00 93.38 194 CYS A O 1
ATOM 1552 N N . TYR A 1 195 ? -41.867 -6.116 29.688 1.00 94.12 195 TYR A N 1
ATOM 1553 C CA . TYR A 1 195 ? -42.178 -4.830 29.043 1.00 94.12 195 TYR A CA 1
ATOM 1554 C C . TYR A 1 195 ? -42.702 -4.955 27.603 1.00 94.12 195 TYR A C 1
ATOM 1556 O O . TYR A 1 195 ? -43.106 -3.946 27.021 1.00 94.12 195 TYR A O 1
ATOM 1564 N N . GLY A 1 196 ? -42.693 -6.152 27.005 1.00 93.06 196 GLY A N 1
ATOM 1565 C CA . GLY A 1 196 ? -43.105 -6.365 25.611 1.00 93.06 196 GLY A CA 1
ATOM 1566 C C . GLY A 1 196 ? -42.151 -5.741 24.586 1.00 93.06 196 GLY A C 1
ATOM 1567 O O . GLY A 1 196 ? -42.576 -5.328 23.505 1.00 93.06 196 GLY A O 1
ATOM 1568 N N . ILE A 1 197 ? -40.868 -5.595 24.936 1.00 92.88 197 ILE A N 1
ATOM 1569 C CA . ILE A 1 197 ? -39.860 -4.965 24.073 1.00 92.88 197 ILE A CA 1
ATOM 1570 C C . ILE A 1 197 ? -39.060 -6.046 23.345 1.00 92.88 197 ILE A C 1
ATOM 1572 O O . ILE A 1 197 ? -38.460 -6.921 23.977 1.00 92.88 197 ILE A O 1
ATOM 1576 N N . VAL A 1 198 ? -39.019 -5.952 22.016 1.00 91.56 198 VAL A N 1
ATOM 1577 C CA . VAL A 1 198 ? -38.219 -6.820 21.142 1.00 91.56 198 VAL A CA 1
ATOM 1578 C C . VAL A 1 198 ? -37.189 -5.957 20.415 1.00 91.56 198 VAL A C 1
ATOM 1580 O O . VAL A 1 198 ? -37.496 -4.857 19.954 1.00 91.56 198 VAL A O 1
ATOM 1583 N N . VAL A 1 199 ? -35.945 -6.434 20.355 1.00 90.50 199 VAL A N 1
ATOM 1584 C CA . VAL A 1 199 ? -34.865 -5.755 19.628 1.00 90.50 199 VAL A CA 1
ATOM 1585 C C . VAL A 1 199 ? -34.830 -6.305 18.210 1.00 90.50 199 VAL A C 1
ATOM 1587 O O . VAL A 1 199 ? -34.514 -7.476 18.013 1.00 90.50 199 VAL A O 1
ATOM 1590 N N . GLU A 1 200 ? -35.138 -5.465 17.229 1.00 88.69 200 GLU A N 1
ATOM 1591 C CA . GLU A 1 200 ? -35.034 -5.807 15.811 1.00 88.69 200 GLU A CA 1
ATOM 1592 C C . GLU A 1 200 ? -33.833 -5.092 15.179 1.00 88.69 200 GLU A C 1
ATOM 1594 O O . GLU A 1 200 ? -33.365 -4.071 15.681 1.00 88.69 200 GLU A O 1
ATOM 1599 N N . ASN A 1 201 ? -33.308 -5.645 14.079 1.00 87.88 201 ASN A N 1
ATOM 1600 C CA . ASN A 1 201 ? -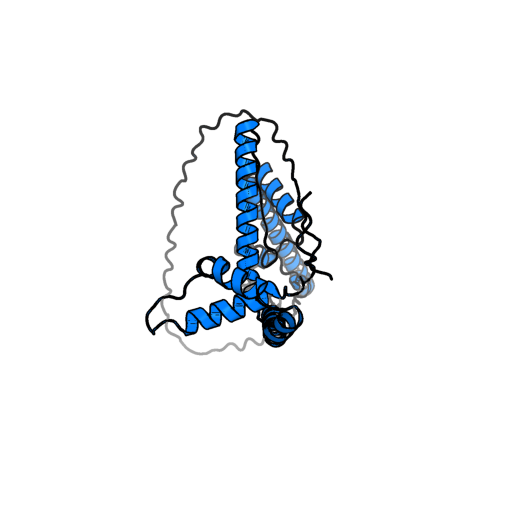32.202 -5.058 13.307 1.00 87.88 201 ASN A CA 1
ATOM 1601 C C . ASN A 1 201 ? -30.938 -4.742 14.131 1.00 87.88 201 ASN A C 1
ATOM 1603 O O . ASN A 1 201 ? -30.246 -3.753 13.884 1.00 87.88 201 ASN A O 1
ATOM 1607 N N . TRP A 1 202 ? -30.612 -5.589 15.110 1.00 86.25 202 TRP A N 1
ATOM 1608 C CA . TRP A 1 202 ? -29.379 -5.443 15.876 1.00 86.25 202 TRP A CA 1
ATOM 1609 C C . TRP A 1 202 ? -28.150 -5.606 14.956 1.00 86.25 202 TRP A C 1
ATOM 1611 O O . TRP A 1 202 ? -28.078 -6.583 14.212 1.00 86.25 202 TRP A O 1
ATOM 1621 N N . PRO A 1 203 ? -27.165 -4.684 14.981 1.00 84.31 203 PRO A N 1
ATOM 1622 C CA . PRO A 1 203 ? -26.050 -4.696 14.027 1.00 84.31 203 PRO A CA 1
ATOM 1623 C C . PRO A 1 203 ? -25.035 -5.819 14.272 1.00 84.31 203 PRO A C 1
ATOM 1625 O O . PRO A 1 203 ? -24.203 -6.098 13.410 1.00 84.31 203 PRO A O 1
ATOM 1628 N N . LEU A 1 204 ? -25.060 -6.442 15.452 1.00 87.00 204 LEU A N 1
ATOM 1629 C CA . LEU A 1 204 ? -24.224 -7.598 15.761 1.00 87.00 204 LEU A CA 1
ATOM 1630 C C . LEU A 1 204 ? -25.050 -8.876 15.631 1.00 87.00 204 LEU A C 1
ATOM 1632 O O . LEU A 1 204 ? -26.269 -8.861 15.754 1.00 87.00 204 LEU A O 1
ATOM 1636 N N . THR A 1 205 ? -24.370 -10.004 15.448 1.00 88.69 205 THR A N 1
ATOM 1637 C CA . THR A 1 205 ? -25.019 -11.321 15.404 1.00 88.69 205 THR A CA 1
ATOM 1638 C C . THR A 1 205 ? -25.752 -11.656 16.700 1.00 88.69 205 THR A C 1
ATOM 1640 O O . THR A 1 205 ? -26.746 -12.369 16.673 1.00 88.69 205 THR A O 1
ATOM 1643 N N . GLU A 1 206 ? -25.269 -11.136 17.832 1.00 90.50 206 GLU A N 1
ATOM 1644 C CA . GLU A 1 206 ? -25.804 -11.418 19.161 1.00 90.50 206 GLU A CA 1
ATOM 1645 C C . GLU A 1 206 ? -25.874 -10.149 20.020 1.00 90.50 206 GLU A C 1
ATOM 1647 O O . GLU A 1 206 ? -25.010 -9.260 19.954 1.00 90.50 206 GLU A O 1
ATOM 1652 N N . PHE A 1 207 ? -26.903 -10.075 20.865 1.00 89.50 207 PHE A N 1
ATOM 1653 C CA . PHE A 1 207 ? -27.075 -9.006 21.842 1.00 89.50 207 PHE A CA 1
ATOM 1654 C C . PHE A 1 207 ? -26.236 -9.288 23.095 1.00 89.50 207 PHE A C 1
ATOM 1656 O O . PHE A 1 207 ? -26.656 -10.010 23.995 1.00 89.50 207 PHE A O 1
ATOM 1663 N N . LYS A 1 208 ? -25.020 -8.734 23.140 1.00 91.56 208 LYS A N 1
ATOM 1664 C CA . LYS A 1 208 ? -24.026 -9.005 24.192 1.00 91.56 208 LYS A CA 1
ATOM 1665 C C . LYS A 1 208 ? -23.708 -7.787 25.057 1.00 91.56 208 LYS A C 1
ATOM 1667 O O . LYS A 1 208 ? -23.872 -6.639 24.641 1.00 91.56 208 LYS A O 1
ATOM 1672 N N . CYS A 1 209 ? -23.205 -8.038 26.267 1.00 91.69 209 CYS A N 1
ATOM 1673 C CA . CYS A 1 209 ? -22.779 -6.979 27.180 1.00 91.69 209 CYS A CA 1
ATOM 1674 C C . CYS A 1 209 ? -21.585 -6.201 26.609 1.00 91.69 209 CYS A C 1
ATOM 1676 O O . CYS A 1 209 ? -20.662 -6.774 26.029 1.00 91.69 209 CYS A O 1
ATOM 1678 N N . HIS A 1 210 ? -21.541 -4.890 26.854 1.00 89.94 210 HIS A N 1
ATOM 1679 C CA . HIS A 1 210 ? -20.454 -4.020 26.400 1.00 89.94 210 HIS A CA 1
ATOM 1680 C C . HIS A 1 210 ? -19.067 -4.481 26.862 1.00 89.94 210 HIS A C 1
ATOM 1682 O O . HIS A 1 210 ? -18.081 -4.247 26.165 1.00 89.94 210 HIS A O 1
ATOM 1688 N N . SER A 1 211 ? -18.950 -5.149 28.014 1.00 89.06 211 SER A N 1
ATOM 1689 C CA . SER A 1 211 ? -17.668 -5.697 28.476 1.00 89.06 211 SER A CA 1
ATOM 1690 C C . SER A 1 211 ? -17.101 -6.745 27.511 1.00 89.06 211 SER A C 1
ATOM 1692 O O . SER A 1 211 ? -15.887 -6.779 27.327 1.00 89.06 211 SER A O 1
ATOM 1694 N N . GLN A 1 212 ? -17.961 -7.504 26.827 1.00 91.06 212 GLN A N 1
ATOM 1695 C CA . GLN A 1 212 ? -17.596 -8.568 25.886 1.00 91.06 212 GLN A CA 1
ATOM 1696 C C . GLN A 1 212 ? -17.264 -8.057 24.472 1.00 91.06 212 GLN A C 1
ATOM 1698 O O . GLN A 1 212 ? -16.786 -8.821 23.636 1.00 91.06 212 GLN A O 1
ATOM 1703 N N . ILE A 1 213 ? -17.494 -6.773 24.176 1.00 89.19 213 ILE A N 1
ATOM 1704 C CA . ILE A 1 213 ? -17.087 -6.170 22.900 1.00 89.19 213 ILE A CA 1
ATOM 1705 C C . ILE A 1 213 ? -15.599 -5.804 22.977 1.00 89.19 213 ILE A C 1
ATOM 1707 O O . ILE A 1 213 ? -15.222 -4.894 23.714 1.00 89.19 213 ILE A O 1
ATOM 1711 N N . THR A 1 214 ? -14.729 -6.492 22.244 1.00 88.44 214 THR A N 1
ATOM 1712 C CA . THR A 1 214 ? -13.271 -6.253 22.299 1.00 88.44 214 THR A CA 1
ATOM 1713 C C . THR A 1 214 ? -12.774 -5.316 21.202 1.00 88.44 214 THR A C 1
ATOM 1715 O O . THR A 1 214 ? -11.736 -4.680 21.364 1.00 88.44 214 THR A O 1
ATOM 1718 N N . SER A 1 215 ? -13.521 -5.181 20.104 1.00 84.81 215 SER A N 1
ATOM 1719 C CA . SER A 1 215 ? -13.104 -4.401 18.940 1.00 84.81 215 SER A CA 1
ATOM 1720 C C . SER A 1 215 ? -13.751 -3.020 18.898 1.00 84.81 215 SER A C 1
ATOM 1722 O O . SER A 1 215 ? -14.968 -2.880 18.991 1.00 84.81 215 SER A O 1
ATOM 1724 N N . ARG A 1 216 ? -12.948 -1.978 18.651 1.00 82.19 216 ARG A N 1
ATOM 1725 C CA . ARG A 1 216 ? -13.451 -0.619 18.383 1.00 82.19 216 ARG A CA 1
ATOM 1726 C C . ARG A 1 216 ? -14.374 -0.578 17.163 1.00 82.19 216 ARG A C 1
ATOM 1728 O O . ARG A 1 216 ? -15.340 0.173 17.171 1.00 82.19 216 ARG A O 1
ATOM 1735 N N . THR A 1 217 ? -14.101 -1.389 16.139 1.00 79.56 217 THR A N 1
ATOM 1736 C CA . THR A 1 217 ? -14.934 -1.442 14.927 1.00 79.56 217 THR A CA 1
ATOM 1737 C C . THR A 1 217 ? -16.333 -1.980 15.223 1.00 79.56 217 THR A C 1
ATOM 1739 O O . THR A 1 217 ? -17.277 -1.533 14.590 1.00 79.56 217 THR A O 1
ATOM 1742 N N . GLU A 1 218 ? -16.486 -2.853 16.225 1.00 80.31 218 GLU A N 1
ATOM 1743 C CA . GLU A 1 218 ? -17.804 -3.312 16.694 1.00 80.31 218 GLU A CA 1
ATOM 1744 C C . GLU A 1 218 ? -18.578 -2.217 17.449 1.00 80.31 218 GLU A C 1
ATOM 1746 O O . GLU A 1 218 ? -19.803 -2.235 17.448 1.00 80.31 218 GLU A O 1
ATOM 1751 N N . VAL A 1 219 ? -17.891 -1.250 18.075 1.00 77.88 219 VAL A N 1
ATOM 1752 C CA . VAL A 1 219 ? -18.536 -0.160 18.839 1.00 77.88 219 VAL A CA 1
ATOM 1753 C C . VAL A 1 219 ? -18.805 1.082 17.978 1.00 77.88 219 VAL A C 1
ATOM 1755 O O . VAL A 1 219 ? -19.742 1.827 18.241 1.00 77.88 219 VAL A O 1
ATOM 1758 N N . GLU A 1 220 ? -17.997 1.327 16.943 1.00 76.12 220 GLU A N 1
ATOM 1759 C CA . GLU A 1 220 ? -18.101 2.505 16.065 1.00 76.12 220 GLU A CA 1
ATOM 1760 C C . GLU A 1 220 ? -19.152 2.388 14.950 1.00 76.12 220 GLU A C 1
ATOM 1762 O O . GLU A 1 220 ? -19.145 3.207 14.026 1.00 76.12 220 GLU A O 1
ATOM 1767 N N . PHE A 1 221 ? -20.066 1.416 15.016 1.00 72.12 221 PHE A N 1
ATOM 1768 C CA . PHE A 1 221 ? -21.174 1.330 14.067 1.00 72.12 221 PHE A CA 1
ATOM 1769 C C . PHE A 1 221 ? -22.046 2.584 14.175 1.00 72.12 221 PHE A C 1
ATOM 1771 O O . PHE A 1 221 ? -22.865 2.730 15.080 1.00 72.12 221 PHE A O 1
ATOM 1778 N N . LYS A 1 222 ? -21.843 3.511 13.231 1.00 61.47 222 LYS A N 1
ATOM 1779 C CA . LYS A 1 222 ? -22.636 4.739 13.075 1.00 61.47 222 LYS A CA 1
ATOM 1780 C C . LYS A 1 222 ? -24.129 4.441 12.926 1.00 61.47 222 LYS A C 1
ATOM 1782 O O . LYS A 1 222 ? -24.942 5.259 13.335 1.00 61.47 222 LYS A O 1
ATOM 1787 N N . ASP A 1 223 ? -24.443 3.239 12.460 1.00 57.81 223 ASP A N 1
ATOM 1788 C CA . ASP A 1 223 ? -25.791 2.725 12.230 1.00 57.81 223 ASP A CA 1
ATOM 1789 C C . ASP A 1 223 ? -26.561 2.449 13.539 1.00 57.81 223 ASP A C 1
ATOM 1791 O O . ASP A 1 223 ? -27.751 2.161 13.514 1.00 57.81 223 ASP A O 1
ATOM 1795 N N . TRP A 1 224 ? -25.927 2.600 14.712 1.00 66.94 224 TRP A N 1
ATOM 1796 C CA . TRP A 1 224 ? -26.624 2.561 16.005 1.00 66.94 224 TRP A CA 1
ATOM 1797 C C . TRP A 1 224 ? -27.688 3.646 16.168 1.00 66.94 224 TRP A C 1
ATOM 1799 O O . TRP A 1 224 ? -28.592 3.486 16.983 1.00 66.94 224 TRP A O 1
ATOM 1809 N N . GLN A 1 225 ? -27.572 4.761 15.443 1.00 61.75 225 GLN A N 1
ATOM 1810 C CA . GLN A 1 225 ? -28.596 5.806 15.484 1.00 61.75 225 GLN A CA 1
ATOM 1811 C C . GLN A 1 225 ? -29.872 5.407 14.734 1.00 61.75 225 GLN A C 1
ATOM 1813 O O . GLN A 1 225 ? -30.932 5.932 15.067 1.00 61.75 225 GLN A O 1
ATOM 1818 N N . ASP A 1 226 ? -29.765 4.457 13.803 1.00 61.72 226 ASP A N 1
ATOM 1819 C CA . ASP A 1 226 ? -30.855 4.040 12.918 1.00 61.72 226 ASP A CA 1
ATOM 1820 C C . ASP A 1 226 ? -31.515 2.724 13.373 1.00 61.72 226 ASP A C 1
ATOM 1822 O O . ASP A 1 226 ? -32.545 2.330 12.833 1.00 61.72 226 ASP A O 1
ATOM 1826 N N . GLY A 1 227 ? -30.949 2.039 14.375 1.00 61.25 227 GLY A N 1
ATOM 1827 C CA . GLY A 1 227 ? -31.560 0.856 14.981 1.00 61.25 227 GLY A CA 1
ATOM 1828 C C . GLY A 1 227 ? -32.861 1.214 15.702 1.00 61.25 227 GLY A C 1
ATOM 1829 O O . GLY A 1 227 ? -32.847 1.895 16.730 1.00 61.25 227 GLY A O 1
ATOM 1830 N N . GLU A 1 228 ? -33.993 0.749 15.176 1.00 63.19 228 GLU A N 1
ATOM 1831 C CA . GLU A 1 228 ? -35.304 0.966 15.784 1.00 63.19 228 GLU A CA 1
ATOM 1832 C C . GLU A 1 228 ? -35.609 -0.110 16.835 1.00 63.19 228 GLU A C 1
ATOM 1834 O O . GLU A 1 228 ? -35.709 -1.297 16.535 1.00 63.19 228 GLU A O 1
ATOM 1839 N N . PHE A 1 229 ? -35.810 0.313 18.084 1.00 69.56 229 PHE A N 1
ATOM 1840 C CA . PHE A 1 229 ? -36.443 -0.527 19.097 1.00 69.56 229 PHE A CA 1
ATOM 1841 C C . PHE A 1 229 ? -37.954 -0.466 18.886 1.00 69.56 229 PHE A C 1
ATOM 1843 O O . PHE A 1 229 ? -38.553 0.604 19.016 1.00 69.56 229 PHE A O 1
ATOM 1850 N N . GLN A 1 230 ? -38.579 -1.599 18.576 1.00 68.50 230 GLN A N 1
ATOM 1851 C CA . GLN A 1 230 ? -40.021 -1.654 18.368 1.00 68.50 230 GLN A CA 1
ATOM 1852 C C . GLN A 1 230 ? -40.723 -2.224 19.604 1.00 68.50 230 GLN A C 1
ATOM 1854 O O . GLN A 1 230 ? -40.379 -3.287 20.124 1.00 68.50 230 GLN A O 1
ATOM 1859 N N . LYS A 1 231 ? -41.745 -1.505 20.084 1.00 71.62 231 LYS A N 1
ATOM 1860 C CA . LYS A 1 231 ? -42.683 -2.038 21.076 1.00 71.62 231 LYS A CA 1
ATOM 1861 C C . LYS A 1 231 ? -43.705 -2.887 20.344 1.00 71.62 231 LYS A C 1
ATOM 1863 O O . LYS A 1 231 ? -44.591 -2.343 19.682 1.00 71.62 231 LYS A O 1
ATOM 1868 N N . ARG A 1 232 ? -43.625 -4.208 20.472 1.00 65.88 232 ARG A N 1
ATOM 1869 C CA . ARG A 1 232 ? -44.674 -5.078 19.943 1.00 65.88 232 ARG A CA 1
ATOM 1870 C C . ARG A 1 232 ? -45.746 -5.228 21.017 1.00 65.88 232 ARG A C 1
ATOM 1872 O O . ARG A 1 232 ? -45.669 -6.102 21.870 1.00 65.88 232 ARG A O 1
ATOM 1879 N N . ILE A 1 233 ? -46.739 -4.335 21.000 1.00 47.19 233 ILE A N 1
ATOM 1880 C CA . ILE A 1 233 ? -47.942 -4.479 21.833 1.00 47.19 233 ILE A CA 1
ATOM 1881 C C . ILE A 1 233 ? -48.838 -5.526 21.166 1.00 47.19 233 ILE A C 1
ATOM 1883 O O . ILE A 1 233 ? -49.749 -5.205 20.409 1.00 47.19 233 ILE A O 1
ATOM 1887 N N . GLY A 1 234 ? -48.537 -6.790 21.415 1.00 49.94 234 GLY A N 1
ATOM 1888 C CA . GLY A 1 234 ? -49.481 -7.885 21.268 1.00 49.94 234 GLY A CA 1
ATOM 1889 C C . GLY A 1 234 ? -49.454 -8.658 22.572 1.00 49.94 234 GLY A C 1
ATOM 1890 O O . GLY A 1 234 ? -48.371 -8.857 23.122 1.00 49.94 234 GLY A O 1
ATOM 1891 N N . MET A 1 235 ? -50.619 -9.072 23.081 1.00 47.34 235 MET A N 1
ATOM 1892 C CA . MET A 1 235 ? -50.657 -10.237 23.962 1.00 47.34 235 MET A CA 1
ATOM 1893 C C . MET A 1 235 ? -49.973 -11.337 23.166 1.00 47.34 235 MET A C 1
ATOM 1895 O O . MET A 1 235 ? -50.510 -11.822 22.174 1.00 47.34 235 MET A O 1
ATOM 1899 N N . MET A 1 236 ? -48.719 -11.612 23.508 1.00 50.22 236 MET A N 1
ATOM 1900 C CA . MET A 1 236 ? -48.101 -12.852 23.110 1.00 50.22 236 MET A CA 1
ATOM 1901 C C . MET A 1 236 ? -48.907 -13.863 23.911 1.00 50.22 236 MET A C 1
ATOM 1903 O O . MET A 1 236 ? -48.678 -14.028 25.109 1.00 50.22 236 MET A O 1
ATOM 1907 N N . ASP A 1 237 ? -49.954 -14.399 23.281 1.00 52.72 237 ASP A N 1
ATOM 1908 C CA . ASP A 1 237 ? -50.545 -15.658 23.685 1.00 52.72 237 ASP A CA 1
ATOM 1909 C C . ASP A 1 237 ? -49.377 -16.633 23.567 1.00 52.72 237 ASP A C 1
ATOM 1911 O O . ASP A 1 237 ? -49.054 -17.140 22.494 1.00 52.72 237 ASP A O 1
ATOM 1915 N N . ILE A 1 238 ? -48.609 -16.737 24.653 1.00 57.91 238 ILE A N 1
ATOM 1916 C CA . ILE A 1 238 ? -47.684 -17.831 24.866 1.00 57.91 238 ILE A CA 1
ATOM 1917 C C . ILE A 1 238 ? -48.643 -19.000 25.004 1.00 57.91 238 ILE A C 1
ATOM 1919 O O . ILE A 1 238 ? -49.161 -19.256 26.091 1.00 57.91 238 ILE A O 1
ATOM 1923 N N . GLU A 1 239 ? -49.001 -19.589 23.864 1.00 57.28 239 GLU A N 1
ATOM 1924 C CA . GLU A 1 239 ? -49.580 -20.916 23.814 1.00 57.28 239 GLU A CA 1
ATOM 1925 C C . GLU A 1 239 ? -48.610 -21.759 24.638 1.00 57.28 239 GLU A C 1
ATOM 1927 O O . GLU A 1 239 ? -47.440 -21.924 24.290 1.00 57.28 239 GLU A O 1
ATOM 1932 N N . ALA A 1 240 ? -49.043 -22.092 25.853 1.00 57.06 240 ALA A N 1
ATOM 1933 C CA . ALA A 1 240 ? -48.337 -23.026 26.691 1.00 57.06 240 ALA A CA 1
ATOM 1934 C C . ALA A 1 240 ? -48.387 -24.332 25.907 1.00 57.06 240 ALA A C 1
ATOM 1936 O O . ALA A 1 240 ? -49.436 -24.971 25.845 1.00 57.06 240 ALA A O 1
ATOM 1937 N N . ASP A 1 241 ? -47.290 -24.650 25.224 1.00 53.00 241 ASP A N 1
ATOM 1938 C CA . ASP A 1 241 ? -47.055 -25.973 24.669 1.00 53.00 241 ASP A CA 1
ATOM 1939 C C . ASP A 1 241 ? -46.971 -26.931 25.869 1.00 53.00 241 ASP A C 1
ATOM 1941 O O . ASP A 1 241 ? -45.905 -27.191 26.431 1.00 53.00 241 ASP A O 1
ATOM 1945 N N . ASP A 1 242 ? -48.148 -27.370 26.321 1.00 58.28 242 ASP A N 1
ATOM 1946 C CA . ASP A 1 242 ? -48.382 -28.444 27.281 1.00 58.28 242 ASP A CA 1
ATOM 1947 C C . ASP A 1 242 ? -48.046 -29.788 26.603 1.00 58.28 242 ASP A C 1
ATOM 1949 O O . ASP A 1 242 ? -48.913 -30.643 26.446 1.00 58.28 242 ASP A O 1
ATOM 1953 N N . ASP A 1 243 ? -46.796 -29.980 26.176 1.00 56.75 243 ASP A N 1
ATOM 1954 C CA . ASP A 1 243 ? -46.334 -31.240 25.587 1.00 56.75 243 ASP A CA 1
ATOM 1955 C C . ASP A 1 243 ? -45.248 -31.901 26.458 1.00 56.75 243 ASP A C 1
ATOM 1957 O O . ASP A 1 243 ? -44.097 -31.473 26.536 1.00 56.75 243 ASP A O 1
ATOM 1961 N N . GLU A 1 244 ? -45.703 -32.970 27.120 1.00 58.56 244 GLU A N 1
ATOM 1962 C CA . GLU A 1 244 ? -45.042 -34.262 27.356 1.00 58.56 244 GLU A CA 1
ATOM 1963 C C . GLU A 1 244 ? -43.611 -34.301 27.932 1.00 58.56 244 GLU A C 1
ATOM 1965 O O . GLU A 1 244 ? -42.609 -34.165 27.235 1.00 58.56 244 GLU A O 1
ATOM 1970 N N . ASP A 1 245 ? -43.535 -34.659 29.222 1.00 54.66 245 ASP A N 1
ATOM 1971 C CA . ASP A 1 245 ? -42.714 -35.748 29.788 1.00 54.66 245 ASP A CA 1
ATOM 1972 C C . ASP A 1 245 ? -41.415 -36.121 29.033 1.00 54.66 245 ASP A C 1
ATOM 1974 O O . ASP A 1 245 ? -41.206 -37.259 28.605 1.00 54.66 245 ASP A O 1
ATOM 1978 N N . GLY A 1 246 ? -40.496 -35.160 28.924 1.00 52.75 246 GLY A N 1
ATOM 1979 C CA . GLY A 1 246 ? -39.127 -35.354 28.450 1.00 52.75 246 GLY A CA 1
ATOM 1980 C C . GLY A 1 246 ? -38.147 -35.622 29.596 1.00 52.75 246 GLY A C 1
ATOM 1981 O O . GLY A 1 246 ? -37.852 -34.748 30.408 1.00 52.75 246 GLY A O 1
ATOM 1982 N N . GLU A 1 247 ? -37.637 -36.847 29.629 1.00 61.72 247 GLU A N 1
ATOM 1983 C CA . GLU A 1 247 ? -36.605 -37.416 30.505 1.00 61.72 247 GLU A CA 1
ATOM 1984 C C . GLU A 1 247 ? -35.420 -36.460 30.831 1.00 61.72 247 GLU A C 1
ATOM 1986 O O . GLU A 1 247 ? -34.896 -35.781 29.940 1.00 61.72 247 GLU A O 1
ATOM 1991 N N . PRO A 1 248 ? -34.940 -36.400 32.094 1.00 55.81 248 PRO A N 1
ATOM 1992 C CA . PRO A 1 248 ? -33.908 -35.450 32.506 1.00 55.81 248 PRO A CA 1
ATOM 1993 C C . PRO A 1 248 ? -32.548 -35.811 31.895 1.00 55.81 248 PRO A C 1
ATOM 1995 O O . PRO A 1 248 ? -31.867 -36.733 32.341 1.00 55.81 248 PRO A O 1
ATOM 1998 N N . THR A 1 249 ? -32.125 -35.044 30.889 1.00 54.25 249 THR A N 1
ATOM 1999 C CA . THR A 1 249 ? -30.772 -35.138 30.330 1.00 54.25 249 THR A CA 1
ATOM 2000 C C . THR A 1 249 ? -29.810 -34.320 31.194 1.00 54.25 249 THR A C 1
ATOM 2002 O O . THR A 1 249 ? -29.962 -33.108 31.350 1.00 54.25 249 THR A O 1
ATOM 2005 N N . GLU A 1 250 ? -28.834 -35.009 31.784 1.00 50.12 250 GLU A N 1
ATOM 2006 C CA . GLU A 1 250 ? -27.799 -34.457 32.659 1.00 50.12 250 GLU A CA 1
ATOM 2007 C C . GLU A 1 250 ? -27.030 -33.290 32.015 1.00 50.12 250 GLU A C 1
ATOM 2009 O O . GLU A 1 250 ? -26.568 -33.355 30.874 1.00 50.12 250 GLU A O 1
ATOM 2014 N N . ALA A 1 251 ? -26.858 -32.214 32.787 1.00 52.19 251 ALA A N 1
ATOM 2015 C CA . ALA A 1 251 ? -26.100 -31.036 32.391 1.00 52.19 251 ALA A CA 1
ATOM 2016 C C . ALA A 1 251 ? -24.592 -31.342 32.262 1.00 52.19 251 ALA A C 1
ATOM 2018 O O . ALA A 1 251 ? -24.013 -31.970 33.156 1.00 52.19 251 ALA A O 1
ATOM 2019 N N . PRO A 1 252 ? -23.903 -30.834 31.223 1.00 49.62 252 PRO A N 1
ATOM 2020 C CA . PRO A 1 252 ? -22.455 -30.916 31.151 1.00 49.62 252 PRO A CA 1
ATOM 2021 C C . PRO A 1 252 ? -21.833 -29.965 32.180 1.00 49.62 252 PRO A C 1
ATOM 2023 O O . PRO A 1 252 ? -22.058 -28.754 32.170 1.00 49.62 252 PRO A O 1
ATOM 2026 N N . GLN A 1 253 ? -21.023 -30.526 33.076 1.00 45.28 253 GLN A N 1
ATOM 2027 C CA . GLN A 1 253 ? -20.191 -29.775 34.008 1.00 45.28 253 GLN A CA 1
ATOM 2028 C C . GLN A 1 253 ? -19.117 -29.005 33.230 1.00 45.28 253 GLN A C 1
ATOM 2030 O O . GLN A 1 253 ? -18.072 -29.548 32.868 1.00 45.28 253 GLN A O 1
ATOM 2035 N N . THR A 1 254 ? -19.357 -27.721 32.980 1.00 40.88 254 THR A N 1
ATOM 2036 C CA . THR A 1 254 ? -18.342 -26.812 32.442 1.00 40.88 254 THR A CA 1
ATOM 2037 C C . THR A 1 254 ? -17.373 -26.446 33.564 1.00 40.88 254 THR A C 1
ATOM 2039 O O . THR A 1 254 ? -17.582 -25.499 34.322 1.00 40.88 254 THR A O 1
ATOM 2042 N N . GLY A 1 255 ? -16.311 -27.240 33.701 1.00 38.50 255 GLY A N 1
ATOM 2043 C CA . GLY A 1 255 ? -15.184 -26.939 34.574 1.00 38.50 255 GLY A CA 1
ATOM 2044 C C . GLY A 1 255 ? -14.502 -25.645 34.137 1.00 38.50 255 GLY A C 1
ATOM 2045 O O . GLY A 1 255 ? -13.846 -25.593 33.099 1.00 38.50 255 GLY A O 1
ATOM 2046 N N . ALA A 1 256 ? -14.645 -24.597 34.945 1.00 40.84 256 ALA A N 1
ATOM 2047 C CA . ALA A 1 256 ? -13.835 -23.396 34.844 1.00 40.84 256 ALA A CA 1
ATOM 2048 C C . ALA A 1 256 ? -12.377 -23.752 35.176 1.00 40.84 256 ALA A C 1
ATOM 2050 O O . ALA A 1 256 ? -11.999 -23.867 36.341 1.00 40.84 256 ALA A O 1
ATOM 2051 N N . GLN A 1 257 ? -11.550 -23.944 34.148 1.00 36.91 257 GLN A N 1
ATOM 2052 C CA . GLN A 1 257 ? -10.102 -23.911 34.313 1.00 36.91 257 GLN A CA 1
ATOM 2053 C C . GLN A 1 257 ? -9.676 -22.452 34.478 1.00 36.91 257 GLN A C 1
ATOM 2055 O O . GLN A 1 257 ? -9.763 -21.647 33.552 1.00 36.91 257 GLN A O 1
ATOM 2060 N N . ALA A 1 258 ? -9.229 -22.118 35.686 1.00 40.16 258 ALA A N 1
ATOM 2061 C CA . ALA A 1 258 ? -8.477 -20.906 35.949 1.00 40.16 258 ALA A CA 1
ATOM 2062 C C . ALA A 1 258 ? -7.189 -20.944 35.111 1.00 40.16 258 ALA A C 1
ATOM 2064 O O . ALA A 1 258 ? -6.289 -21.744 35.365 1.00 40.16 258 ALA A O 1
ATOM 2065 N N . VAL A 1 259 ? -7.116 -20.092 34.090 1.00 39.12 259 VAL A N 1
ATOM 2066 C CA . VAL A 1 259 ? -5.860 -19.791 33.407 1.00 39.12 259 VAL A CA 1
ATOM 2067 C C . VAL A 1 259 ? -5.037 -18.950 34.375 1.00 39.12 259 VAL A C 1
ATOM 2069 O O . VAL A 1 259 ? -5.352 -17.788 34.626 1.00 39.12 259 VAL A O 1
ATOM 2072 N N . ASN A 1 260 ? -4.008 -19.571 34.947 1.00 35.03 260 ASN A N 1
ATOM 2073 C CA . ASN A 1 260 ? -2.956 -18.875 35.670 1.00 35.03 260 ASN A CA 1
ATOM 2074 C C . ASN A 1 260 ? -2.292 -17.884 34.708 1.00 35.03 260 ASN A C 1
ATOM 2076 O O . ASN A 1 260 ? -1.633 -18.277 33.747 1.00 35.03 260 ASN A O 1
ATOM 2080 N N . THR A 1 261 ? -2.490 -16.593 34.959 1.00 37.97 261 THR A N 1
ATOM 2081 C CA . THR A 1 261 ? -1.644 -15.529 34.425 1.00 37.97 261 THR A CA 1
ATOM 2082 C C . THR A 1 261 ? -0.253 -15.709 35.009 1.00 37.97 261 THR A C 1
ATOM 2084 O O . THR A 1 261 ? -0.038 -15.437 36.190 1.00 37.97 261 THR A O 1
ATOM 2087 N N . GLU A 1 262 ? 0.666 -16.215 34.191 1.00 37.56 262 GLU A N 1
ATOM 2088 C CA . GLU A 1 262 ? 2.084 -16.203 34.510 1.00 37.56 262 GLU A CA 1
ATOM 2089 C C . GLU A 1 262 ? 2.576 -14.759 34.637 1.00 37.56 262 GLU A C 1
ATOM 2091 O O . GLU A 1 262 ? 2.289 -13.873 33.828 1.00 37.56 262 GLU A O 1
ATOM 2096 N N . ASP A 1 263 ? 3.289 -14.578 35.735 1.00 39.41 263 ASP A N 1
ATOM 2097 C CA . ASP A 1 263 ? 3.943 -13.395 36.247 1.00 39.41 263 ASP A CA 1
ATOM 2098 C C . ASP A 1 263 ? 5.040 -12.949 35.262 1.00 39.41 263 ASP A C 1
ATOM 2100 O O . ASP A 1 263 ? 6.137 -13.510 35.229 1.00 39.41 263 ASP A O 1
ATOM 2104 N N . ILE A 1 264 ? 4.745 -11.961 34.409 1.00 38.94 264 ILE A N 1
ATOM 2105 C CA . ILE A 1 264 ? 5.781 -11.296 33.610 1.00 38.94 264 ILE A CA 1
ATOM 2106 C C . ILE A 1 264 ? 6.525 -10.362 34.556 1.00 38.94 264 ILE A C 1
ATOM 2108 O O . ILE A 1 264 ? 6.134 -9.220 34.800 1.00 38.94 264 ILE A O 1
ATOM 2112 N N . THR A 1 265 ? 7.613 -10.893 35.101 1.00 42.62 265 THR A N 1
ATOM 2113 C CA . THR A 1 265 ? 8.590 -10.161 3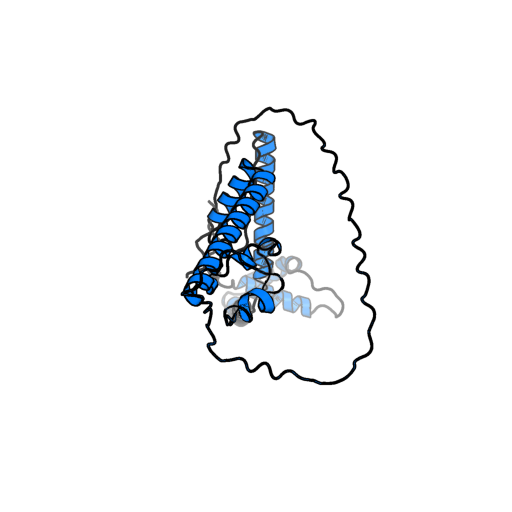5.891 1.00 42.62 265 THR A CA 1
ATOM 2114 C C . THR A 1 265 ? 9.129 -8.998 35.059 1.00 42.62 265 THR A C 1
ATOM 2116 O O . THR A 1 265 ? 9.696 -9.181 33.983 1.00 42.62 265 THR A O 1
ATOM 2119 N N . SER A 1 266 ? 8.910 -7.789 35.566 1.00 46.19 266 SER A N 1
ATOM 2120 C CA . SER A 1 266 ? 9.416 -6.531 35.022 1.00 46.19 266 SER A CA 1
ATOM 2121 C C . SER A 1 266 ? 10.950 -6.506 35.028 1.00 46.19 266 SER A C 1
ATOM 2123 O O . SER A 1 266 ? 11.537 -6.624 36.107 1.00 46.19 266 SER A O 1
ATOM 2125 N N . PRO A 1 267 ? 11.629 -6.294 33.885 1.00 48.12 267 PRO A N 1
ATOM 2126 C CA . PRO A 1 267 ? 13.012 -5.861 33.883 1.00 48.12 267 PRO A CA 1
ATOM 2127 C C . PRO A 1 267 ? 13.028 -4.332 33.979 1.00 48.12 267 PRO A C 1
ATOM 2129 O O . PRO A 1 267 ? 13.181 -3.617 32.989 1.00 48.12 267 PRO A O 1
ATOM 2132 N N . ALA A 1 268 ? 12.854 -3.826 35.197 1.00 50.00 268 ALA A N 1
ATOM 2133 C CA . ALA A 1 268 ? 13.415 -2.535 35.550 1.00 50.00 268 ALA A CA 1
ATOM 2134 C C . ALA A 1 268 ? 14.921 -2.756 35.711 1.00 50.00 268 ALA A C 1
ATO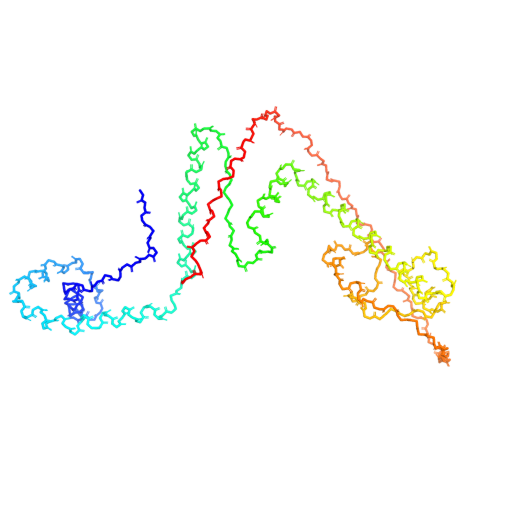M 2136 O O . ALA A 1 268 ? 15.334 -3.339 36.704 1.00 50.00 268 ALA A O 1
ATOM 2137 N N . ASP A 1 269 ? 15.705 -2.428 34.683 1.00 43.97 269 ASP A N 1
ATOM 2138 C CA . ASP A 1 269 ? 16.965 -1.692 34.824 1.00 43.97 269 ASP A CA 1
ATOM 2139 C C . ASP A 1 269 ? 17.732 -1.601 33.492 1.00 43.97 269 ASP A C 1
ATOM 2141 O O . ASP A 1 269 ? 17.780 -2.531 32.690 1.00 43.97 269 ASP A O 1
ATOM 2145 N N . ILE A 1 270 ? 18.426 -0.466 33.353 1.00 49.28 270 ILE A N 1
ATOM 2146 C CA . ILE A 1 270 ? 19.455 -0.108 32.363 1.00 49.28 270 ILE A CA 1
ATOM 2147 C C . ILE A 1 270 ? 18.951 0.507 31.043 1.00 49.28 270 ILE A C 1
ATOM 2149 O O . ILE A 1 270 ? 19.027 -0.101 29.981 1.00 49.28 270 ILE A O 1
ATOM 2153 N N . LEU A 1 271 ? 18.624 1.806 31.081 1.00 43.25 271 LEU A N 1
ATOM 2154 C CA . LEU A 1 271 ? 19.060 2.736 30.030 1.00 43.25 271 LEU A CA 1
ATOM 2155 C C . LEU A 1 271 ? 19.552 4.057 30.653 1.00 43.25 271 LEU A C 1
ATOM 2157 O O . LEU A 1 271 ? 18.865 4.621 31.508 1.00 43.25 271 LEU A O 1
ATOM 2161 N N . PRO A 1 272 ? 20.732 4.571 30.257 1.00 44.06 272 PRO A N 1
ATOM 2162 C CA . PRO A 1 272 ? 21.214 5.862 30.719 1.00 44.06 272 PRO A CA 1
ATOM 2163 C C . PRO A 1 272 ? 20.367 6.990 30.117 1.00 44.06 272 PRO A C 1
ATOM 2165 O O . PRO A 1 272 ? 20.311 7.192 28.907 1.00 44.06 272 PRO A O 1
ATOM 2168 N N . SER A 1 273 ? 19.725 7.747 31.004 1.00 43.75 273 SER A N 1
ATOM 2169 C CA . SER A 1 273 ? 19.085 9.028 30.717 1.00 43.75 273 SER A CA 1
ATOM 2170 C C . SER A 1 273 ? 20.149 10.069 30.354 1.00 43.75 273 SER A C 1
ATOM 2172 O O . SER A 1 273 ? 20.631 10.819 31.205 1.00 43.75 273 SER A O 1
ATOM 2174 N N . THR A 1 274 ? 20.488 10.154 29.076 1.00 42.44 274 THR A N 1
ATOM 2175 C CA . THR A 1 274 ? 21.012 11.384 28.483 1.00 42.44 274 THR A CA 1
ATOM 2176 C C . THR A 1 274 ? 20.142 11.686 27.282 1.00 42.44 274 THR A C 1
ATOM 2178 O O . THR A 1 274 ? 20.289 11.047 26.249 1.00 42.44 274 THR A O 1
ATOM 2181 N N . SER A 1 275 ? 19.193 12.605 27.439 1.00 40.62 275 SER A N 1
ATOM 2182 C CA . SER A 1 275 ? 18.339 13.068 26.347 1.00 40.62 275 SER A CA 1
ATOM 2183 C C . SER A 1 275 ? 19.091 14.125 25.533 1.00 40.62 275 SER A C 1
ATOM 2185 O O . SER A 1 275 ? 19.177 15.269 25.990 1.00 40.62 275 SER A O 1
ATOM 2187 N N . PRO A 1 276 ? 19.634 13.819 24.340 1.00 45.84 276 PRO A N 1
ATOM 2188 C CA . PRO A 1 276 ? 19.865 14.867 23.365 1.00 45.84 276 PRO A CA 1
ATOM 2189 C C . PRO A 1 276 ? 18.495 15.387 22.914 1.00 45.84 276 PRO A C 1
ATOM 2191 O O . PRO A 1 276 ? 17.533 14.631 22.776 1.00 45.84 276 PRO A O 1
ATOM 2194 N N . LEU A 1 277 ? 18.384 16.697 22.723 1.00 42.62 277 LEU A N 1
ATOM 2195 C CA . LEU A 1 277 ? 17.226 17.321 22.090 1.00 42.62 277 LEU A CA 1
ATOM 2196 C C . LEU A 1 277 ? 17.025 16.698 20.697 1.00 42.62 277 LEU A C 1
ATOM 2198 O O . LEU A 1 277 ? 17.705 17.075 19.746 1.00 42.62 277 LEU A O 1
ATOM 2202 N N . PHE A 1 278 ? 16.104 15.737 20.583 1.00 43.84 278 PHE A N 1
ATOM 2203 C CA . PHE A 1 278 ? 15.660 15.174 19.310 1.00 43.84 278 PHE A CA 1
ATOM 2204 C C . PHE A 1 278 ? 14.884 16.248 18.542 1.00 43.84 278 PHE A C 1
ATOM 2206 O O . PHE A 1 278 ? 13.684 16.444 18.725 1.00 43.84 278 PHE A O 1
ATOM 2213 N N . LEU A 1 279 ? 15.587 16.979 17.682 1.00 42.66 279 LEU A N 1
ATOM 2214 C CA . LEU A 1 279 ? 14.975 17.813 16.655 1.00 42.66 279 LEU A CA 1
ATOM 2215 C C . LEU A 1 279 ? 14.523 16.893 15.515 1.00 42.66 279 LEU A C 1
ATOM 2217 O O . LEU A 1 279 ? 15.291 16.578 14.609 1.00 42.66 279 LEU A O 1
ATOM 2221 N N . LEU A 1 280 ? 13.270 16.435 15.579 1.00 43.91 280 LEU A N 1
ATOM 2222 C CA . LEU A 1 280 ? 12.641 15.656 14.514 1.00 43.91 280 LEU A CA 1
ATOM 2223 C C . LEU A 1 280 ? 12.364 16.575 13.311 1.00 43.91 280 LEU A C 1
ATOM 2225 O O . LEU A 1 280 ? 11.295 17.173 13.189 1.00 43.91 280 LEU A O 1
ATOM 2229 N N . LEU A 1 281 ? 13.341 16.724 12.417 1.00 44.16 281 LEU A N 1
ATOM 2230 C CA . LEU A 1 281 ? 13.139 17.434 11.157 1.00 44.16 281 LEU A CA 1
ATOM 2231 C C . LEU A 1 281 ? 12.414 16.502 10.172 1.00 44.16 281 LEU A C 1
ATOM 2233 O O . LEU A 1 281 ? 13.033 15.697 9.478 1.00 44.16 281 LEU A O 1
ATOM 2237 N N . VAL A 1 282 ? 11.084 16.591 10.109 1.00 47.22 282 VAL A N 1
ATOM 2238 C CA . VAL A 1 282 ? 10.286 15.807 9.155 1.00 47.22 282 VAL A CA 1
ATOM 2239 C C . VAL A 1 282 ? 10.418 16.419 7.755 1.00 47.22 282 VAL A C 1
ATOM 2241 O O . VAL A 1 282 ? 9.697 17.348 7.389 1.00 47.22 282 VAL A O 1
ATOM 2244 N N . VAL A 1 283 ? 11.336 15.896 6.940 1.00 44.38 283 VAL A N 1
ATOM 2245 C CA . VAL A 1 283 ? 11.429 16.255 5.516 1.00 44.38 283 VAL A CA 1
ATOM 2246 C C . VAL A 1 283 ? 10.403 15.441 4.729 1.00 44.38 283 VAL A C 1
ATOM 2248 O O . VAL A 1 283 ? 10.634 14.291 4.361 1.00 44.38 283 VAL A O 1
ATOM 2251 N N . ILE A 1 284 ? 9.242 16.040 4.460 1.00 45.56 284 ILE A N 1
ATOM 2252 C CA . ILE A 1 284 ? 8.192 15.412 3.649 1.00 45.56 284 ILE A CA 1
ATOM 2253 C C . ILE A 1 284 ? 8.454 15.703 2.171 1.00 45.56 284 ILE A C 1
ATOM 2255 O O . ILE A 1 284 ? 8.049 16.737 1.638 1.00 45.56 284 ILE A O 1
ATOM 2259 N N . LEU A 1 285 ? 9.087 14.757 1.476 1.00 43.84 285 LEU A N 1
ATOM 2260 C CA . LEU A 1 285 ? 9.106 14.719 0.011 1.00 43.84 285 LEU A CA 1
ATOM 2261 C C . LEU A 1 285 ? 7.741 14.237 -0.501 1.00 43.84 285 LEU A C 1
ATOM 2263 O O . LEU A 1 285 ? 7.533 13.079 -0.858 1.00 43.84 285 LEU A O 1
ATOM 2267 N N . SER A 1 286 ? 6.781 15.156 -0.499 1.00 39.44 286 SER A N 1
ATOM 2268 C CA . SER A 1 286 ? 5.437 14.944 -1.025 1.00 39.44 286 SER A CA 1
ATOM 2269 C C . SER A 1 286 ? 5.488 14.845 -2.557 1.00 39.44 286 SER A C 1
ATOM 2271 O O . SER A 1 286 ? 5.471 15.852 -3.263 1.00 39.44 286 SER A O 1
ATOM 2273 N N . CYS A 1 287 ? 5.581 13.628 -3.100 1.00 39.59 287 CYS A N 1
ATOM 2274 C CA . CYS A 1 287 ? 5.451 13.371 -4.539 1.00 39.59 287 CYS A CA 1
ATOM 2275 C C . CYS A 1 287 ? 3.975 13.466 -4.968 1.00 39.59 287 CYS A C 1
ATOM 2277 O O . CYS A 1 287 ? 3.360 12.457 -5.301 1.00 39.59 287 CYS A O 1
ATOM 2279 N N . TYR A 1 288 ? 3.380 14.661 -4.935 1.00 41.06 288 TYR A N 1
ATOM 2280 C CA . TYR A 1 288 ? 1.958 14.862 -5.262 1.00 41.06 288 TYR A CA 1
ATOM 2281 C C . TYR A 1 288 ? 1.660 15.186 -6.733 1.00 41.06 288 TYR A C 1
ATOM 2283 O O . TYR A 1 288 ? 0.540 15.571 -7.056 1.00 41.06 288 TYR A O 1
ATOM 2291 N N . THR A 1 289 ? 2.605 14.996 -7.657 1.00 43.03 289 THR A N 1
ATOM 2292 C CA . THR A 1 289 ? 2.429 15.527 -9.019 1.00 43.03 289 THR A CA 1
ATOM 2293 C C . THR A 1 289 ? 2.781 14.556 -10.139 1.00 43.03 289 THR A C 1
ATOM 2295 O O . THR A 1 289 ? 3.559 14.927 -10.998 1.00 43.03 289 THR A O 1
ATOM 2298 N N . ILE A 1 290 ? 2.211 13.344 -10.187 1.00 41.69 290 ILE A N 1
ATOM 2299 C CA . ILE A 1 290 ? 1.936 12.644 -11.466 1.00 41.69 290 ILE A CA 1
ATOM 2300 C C . ILE A 1 290 ? 0.783 11.647 -11.248 1.00 41.69 290 ILE A C 1
ATOM 2302 O O . ILE A 1 290 ? 1.032 10.510 -10.868 1.00 41.69 290 ILE A O 1
ATOM 2306 N N . LEU A 1 291 ? -0.468 12.061 -11.475 1.00 37.81 291 LEU A N 1
ATOM 2307 C CA . LEU A 1 291 ? -1.584 11.146 -11.811 1.00 37.81 291 LEU A CA 1
ATOM 2308 C C . LEU A 1 291 ? -2.862 11.862 -12.291 1.00 37.81 291 LEU A C 1
ATOM 2310 O O . LEU A 1 291 ? -3.807 11.197 -12.693 1.00 37.81 291 LEU A O 1
ATOM 2314 N N . TYR A 1 292 ? -2.874 13.198 -12.333 1.00 38.59 292 TYR A N 1
ATOM 2315 C CA . TYR A 1 292 ? -3.876 13.981 -13.059 1.00 38.59 292 TYR A CA 1
ATOM 2316 C C . TYR A 1 292 ? -3.199 14.787 -14.173 1.00 38.59 292 TYR A C 1
ATOM 2318 O O . TYR A 1 292 ? -2.890 15.959 -13.971 1.00 38.59 292 TYR A O 1
ATOM 2326 N N . LEU A 1 293 ? -2.897 14.125 -15.294 1.00 36.47 293 LEU A N 1
ATOM 2327 C CA . LEU A 1 293 ? -2.737 14.681 -16.650 1.00 36.47 293 LEU A CA 1
ATOM 2328 C C . LEU A 1 293 ? -2.519 13.537 -17.647 1.00 36.47 293 LEU A C 1
ATOM 2330 O O . LEU A 1 293 ? -1.608 12.716 -17.399 1.00 36.47 293 LEU A O 1
#